Protein 6QV7 (pdb70)

InterPro domains:
  IPR007899 CHAD domain [PF05235] (232-461)
  IPR007899 CHAD domain [PS51708] (218-507)
  IPR007899 CHAD domain [SM00880] (228-494)
  IPR038186 CHAD domain superfamily [G3DSA:1.40.20.10] (205-522)

Structure (mmCIF, N/CA/C/O backbone):
data_6QV7
#
_entry.id   6QV7
#
_cell.length_a   69.483
_cell.length_b   95.735
_cell.length_c   102.779
_cell.angle_alpha   90.00
_cell.angle_beta   90.00
_cell.angle_gamma   90.00
#
_symmetry.space_group_name_H-M   'I 2 2 2'
#
loop_
_entity.id
_entity.type
_entity.pdbx_description
1 polymer 'Uncharacterized protein'
2 non-polymer 'ISOPROPYL ALCOHOL'
3 non-polymer 1,2-ETHANEDIOL
4 non-polymer 'SULFATE ION'
5 water water
#
loop_
_atom_site.group_PDB
_atom_site.id
_atom_site.type_symbol
_atom_site.label_atom_id
_atom_site.label_alt_id
_atom_site.label_comp_id
_atom_site.label_asym_id
_atom_site.label_entity_id
_atom_site.label_seq_id
_atom_site.pdbx_PDB_ins_code
_atom_site.Cartn_x
_atom_site.Cartn_y
_atom_site.Cartn_z
_atom_site.occupancy
_atom_site.B_iso_or_equiv
_atom_site.auth_seq_id
_atom_site.auth_comp_id
_atom_site.auth_asym_id
_atom_site.auth_atom_id
_atom_site.pdbx_PDB_model_num
ATOM 1 N N . MET A 1 3 ? 1.890 5.000 17.635 1.00 95.34 207 MET A N 1
ATOM 2 C CA . MET A 1 3 ? 2.219 4.255 16.423 1.00 94.89 207 MET A CA 1
ATOM 3 C C . MET A 1 3 ? 3.640 4.542 15.950 1.00 90.11 207 MET A C 1
ATOM 4 O O . MET A 1 3 ? 3.921 4.515 14.751 1.00 89.37 207 MET A O 1
ATOM 6 N N . ALA A 1 4 ? 4.537 4.818 16.887 1.00 86.95 208 ALA A N 1
ATOM 7 C CA . ALA A 1 4 ? 5.949 5.009 16.561 1.00 83.03 208 ALA A CA 1
ATOM 8 C C . ALA A 1 4 ? 6.857 3.993 17.231 1.00 79.78 208 ALA A C 1
ATOM 9 O O . ALA A 1 4 ? 7.852 3.577 16.638 1.00 75.89 208 ALA A O 1
ATOM 11 N N . SER A 1 5 ? 6.548 3.591 18.464 1.00 81.60 209 SER A N 1
ATOM 12 C CA . SER A 1 5 ? 7.352 2.593 19.155 1.00 81.53 209 SER A CA 1
ATOM 13 C C . SER A 1 5 ? 6.960 1.167 18.794 1.00 84.05 209 SER A C 1
ATOM 14 O O . SER A 1 5 ? 7.667 0.230 19.180 1.00 82.45 209 SER A O 1
ATOM 17 N N . LYS A 1 6 ? 5.861 0.979 18.067 1.00 86.69 210 LYS A N 1
ATOM 18 C CA . LYS A 1 6 ? 5.357 -0.346 17.744 1.00 89.22 210 LYS A CA 1
ATOM 19 C C . LYS A 1 6 ? 5.717 -0.794 16.334 1.00 88.45 210 LYS A C 1
ATOM 20 O O . LYS A 1 6 ? 5.381 -1.920 15.954 1.00 93.44 210 LYS A O 1
ATOM 22 N N . LEU A 1 7 ? 6.395 0.042 15.554 1.00 81.61 211 LEU A N 1
ATOM 23 C CA . LEU A 1 7 ? 6.680 -0.260 14.159 1.00 79.20 211 LEU A CA 1
ATOM 24 C C . LEU A 1 7 ? 8.162 -0.553 13.964 1.00 74.42 211 LEU A C 1
ATOM 25 O O . LEU A 1 7 ? 9.025 0.105 14.555 1.00 72.29 211 LEU A O 1
ATOM 30 N N . ARG A 1 8 ? 8.447 -1.552 13.132 1.00 71.78 212 ARG A N 1
ATOM 31 C CA . ARG A 1 8 ? 9.800 -2.019 12.892 1.00 66.58 212 ARG A CA 1
ATOM 32 C C . ARG A 1 8 ? 10.139 -1.849 11.420 1.00 67.01 212 ARG A C 1
ATOM 33 O O . ARG A 1 8 ? 9.276 -1.973 10.543 1.00 72.63 212 ARG A O 1
ATOM 41 N N . LEU A 1 9 ? 11.408 -1.574 11.161 1.00 63.93 213 LEU A N 1
ATOM 42 C CA . LEU A 1 9 ? 11.925 -1.511 9.808 1.00 66.76 213 LEU A CA 1
ATOM 43 C C . LEU A 1 9 ? 12.367 -2.894 9.365 1.00 65.11 213 LEU A C 1
ATOM 44 O O . LEU A 1 9 ? 12.771 -3.729 10.177 1.00 63.02 213 LEU A O 1
ATOM 49 N N . GLN A 1 10 ? 12.295 -3.131 8.062 1.00 65.74 214 GLN A N 1
ATOM 50 C CA . GLN A 1 10 ? 12.996 -4.249 7.457 1.00 68.59 214 GLN A CA 1
ATOM 51 C C . GLN A 1 10 ? 14.383 -3.762 7.058 1.00 65.22 214 GLN A C 1
ATOM 52 O O . GLN A 1 10 ? 14.506 -2.842 6.242 1.00 67.23 214 GLN A O 1
ATOM 58 N N . LEU A 1 11 ? 15.417 -4.353 7.653 1.00 58.87 215 LEU A N 1
ATOM 59 C CA . LEU A 1 11 ? 16.800 -3.978 7.397 1.00 51.14 215 LEU A CA 1
ATOM 60 C C . LEU A 1 11 ? 17.530 -5.130 6.721 1.00 52.56 215 LEU A C 1
ATOM 61 O O . LEU A 1 11 ? 17.202 -6.306 6.930 1.00 54.25 215 LEU A O 1
ATOM 66 N N . ASP A 1 12 ? 18.531 -4.782 5.912 1.00 50.30 216 ASP A N 1
ATOM 67 C CA . ASP A 1 12 ? 19.441 -5.747 5.309 1.00 50.49 216 ASP A CA 1
ATOM 68 C C . ASP A 1 12 ? 20.691 -5.833 6.168 1.00 47.20 216 ASP A C 1
ATOM 69 O O . ASP A 1 12 ? 21.419 -4.846 6.296 1.00 43.63 216 ASP A O 1
ATOM 74 N N . ALA A 1 13 ? 20.965 -7.020 6.720 1.00 48.96 217 ALA A N 1
ATOM 75 C CA . ALA A 1 13 ? 22.096 -7.156 7.638 1.00 50.35 217 ALA A CA 1
ATOM 76 C C . ALA A 1 13 ? 23.423 -6.900 6.960 1.00 49.56 217 ALA A C 1
ATOM 77 O O . ALA A 1 13 ? 24.412 -6.565 7.642 1.00 42.76 217 ALA A O 1
ATOM 79 N N . HIS A 1 14 ? 23.463 -7.040 5.625 1.00 46.89 218 HIS A N 1
ATOM 80 C CA A HIS A 1 14 ? 24.683 -6.863 4.861 0.76 46.10 218 HIS A CA 1
ATOM 81 C CA B HIS A 1 14 ? 24.681 -6.866 4.853 0.24 46.12 218 HIS A CA 1
ATOM 82 C C . HIS A 1 14 ? 24.843 -5.455 4.302 1.00 44.41 218 HIS A C 1
ATOM 83 O O . HIS A 1 14 ? 25.907 -5.138 3.758 1.00 46.27 218 HIS A O 1
ATOM 96 N N . ALA A 1 15 ? 23.832 -4.606 4.420 1.00 42.36 219 ALA A N 1
ATOM 97 C CA . ALA A 1 15 ? 23.999 -3.226 3.994 1.00 39.93 219 ALA A CA 1
ATOM 98 C C . ALA A 1 15 ? 24.825 -2.472 5.030 1.00 36.30 219 ALA A C 1
ATOM 99 O O . ALA A 1 15 ? 24.930 -2.889 6.185 1.00 35.74 219 ALA A O 1
ATOM 101 N N . SER A 1 16 ? 25.413 -1.360 4.609 1.00 34.53 220 SER A N 1
ATOM 102 C CA . SER A 1 16 ? 26.184 -0.573 5.558 1.00 33.99 220 SER A CA 1
ATOM 103 C C . SER A 1 16 ? 25.272 -0.038 6.658 1.00 34.44 220 SER A C 1
ATOM 104 O O . SER A 1 16 ? 24.089 0.257 6.438 1.00 33.59 220 SER A O 1
ATOM 107 N N . ILE A 1 17 ? 25.858 0.153 7.835 1.00 28.87 221 ILE A N 1
ATOM 108 C CA . ILE A 1 17 ? 25.112 0.781 8.924 1.00 29.16 221 ILE A CA 1
ATOM 109 C C . ILE A 1 17 ? 24.645 2.183 8.523 1.00 30.23 221 ILE A C 1
ATOM 110 O O . ILE A 1 17 ? 23.546 2.609 8.902 1.00 30.42 221 ILE A O 1
ATOM 115 N N . HIS A 1 18 ? 25.443 2.895 7.717 1.00 31.25 222 HIS A N 1
ATOM 116 C CA . HIS A 1 18 ? 25.038 4.208 7.221 1.00 33.48 222 HIS A CA 1
ATOM 117 C C . HIS A 1 18 ? 23.703 4.139 6.473 1.00 32.60 222 HIS A C 1
ATOM 118 O O . HIS A 1 18 ? 22.783 4.919 6.759 1.00 34.89 222 HIS A O 1
ATOM 125 N N . GLU A 1 19 ? 23.570 3.191 5.538 1.00 30.65 223 GLU A N 1
ATOM 126 C CA . GLU A 1 19 ? 22.309 3.036 4.823 1.00 34.75 223 GLU A CA 1
ATOM 127 C C . GLU A 1 19 ? 21.170 2.750 5.796 1.00 36.73 223 GLU A C 1
ATOM 128 O O . GLU A 1 19 ? 20.094 3.359 5.710 1.00 35.57 223 GLU A O 1
ATOM 134 N N . ASN A 1 20 ? 21.395 1.854 6.754 1.00 32.97 224 ASN A N 1
ATOM 135 C CA . ASN A 1 20 ? 20.272 1.476 7.596 1.00 34.18 224 ASN A CA 1
ATOM 136 C C . ASN A 1 20 ? 19.935 2.527 8.646 1.00 34.06 224 ASN A C 1
ATOM 137 O O . ASN A 1 20 ? 18.760 2.644 9.003 1.00 32.98 224 ASN A O 1
ATOM 142 N N . VAL A 1 21 ? 20.907 3.314 9.133 1.00 31.04 225 VAL A N 1
ATOM 143 C CA . VAL A 1 21 ? 20.525 4.397 10.040 1.00 29.67 225 VAL A CA 1
ATOM 144 C C . VAL A 1 21 ? 19.812 5.499 9.272 1.00 32.45 225 VAL A C 1
ATOM 145 O O . VAL A 1 21 ? 18.893 6.136 9.797 1.00 33.73 225 VAL A O 1
ATOM 149 N N . ARG A 1 22 ? 20.173 5.721 8.001 1.00 31.56 226 ARG A N 1
ATOM 150 C CA . ARG A 1 22 ? 19.402 6.694 7.243 1.00 30.67 226 ARG A CA 1
ATOM 151 C C . ARG A 1 22 ? 17.970 6.216 7.076 1.00 31.87 226 ARG A C 1
ATOM 152 O O . ARG A 1 22 ? 17.043 7.022 7.122 1.00 34.74 226 ARG A O 1
ATOM 160 N N . ARG A 1 23 ? 17.761 4.908 6.877 1.00 32.86 227 ARG A N 1
ATOM 161 C CA . ARG A 1 23 ? 16.387 4.423 6.778 1.00 36.90 227 ARG A CA 1
ATOM 162 C C . ARG A 1 23 ? 15.645 4.619 8.096 1.00 36.94 227 ARG A C 1
ATOM 163 O O . ARG A 1 23 ? 14.440 4.921 8.094 1.00 37.37 227 ARG A O 1
ATOM 171 N N . LEU A 1 24 ? 16.343 4.446 9.231 1.00 34.18 228 LEU A N 1
ATOM 172 C CA . LEU A 1 24 ? 15.745 4.738 10.532 1.00 35.66 228 LEU A CA 1
ATOM 173 C C . LEU A 1 24 ? 15.248 6.175 10.603 1.00 36.28 228 LEU A C 1
ATOM 174 O O . LEU A 1 24 ? 14.089 6.431 10.948 1.00 35.16 228 LEU A O 1
ATOM 179 N N . LEU A 1 25 ? 16.114 7.124 10.243 1.00 34.79 229 LEU A N 1
ATOM 180 C CA . LEU A 1 25 ? 15.781 8.542 10.303 1.00 33.85 229 LEU A CA 1
ATOM 181 C C . LEU A 1 25 ? 14.719 8.940 9.281 1.00 36.45 229 LEU A C 1
ATOM 182 O O . LEU A 1 25 ? 13.918 9.839 9.553 1.00 37.08 229 LEU A O 1
ATOM 187 N N . GLN A 1 26 ? 14.699 8.326 8.091 1.00 34.30 230 GLN A N 1
ATOM 188 C CA . GLN A 1 26 ? 13.562 8.551 7.212 1.00 37.81 230 GLN A CA 1
ATOM 189 C C . GLN A 1 26 ? 12.281 8.086 7.885 1.00 39.94 230 GLN A C 1
ATOM 190 O O . GLN A 1 26 ? 11.258 8.775 7.847 1.00 42.14 230 GLN A O 1
ATOM 196 N N . PHE A 1 27 ? 12.335 6.932 8.540 1.00 40.17 231 PHE A N 1
ATOM 197 C CA . PHE A 1 27 ? 11.180 6.433 9.276 1.00 41.96 231 PHE A CA 1
ATOM 198 C C . PHE A 1 27 ? 10.760 7.397 10.392 1.00 39.99 231 PHE A C 1
ATOM 199 O O . PHE A 1 27 ? 9.597 7.807 10.466 1.00 41.75 231 PHE A O 1
ATOM 207 N N . THR A 1 28 ? 11.696 7.807 11.244 1.00 35.72 232 THR A N 1
ATOM 208 C CA . THR A 1 28 ? 11.289 8.616 12.395 1.00 35.93 232 THR A CA 1
ATOM 209 C C . THR A 1 28 ? 10.862 10.014 11.966 1.00 34.02 232 THR A C 1
ATOM 210 O O . THR A 1 28 ? 9.916 10.576 12.526 1.00 36.48 232 THR A O 1
ATOM 214 N N . THR A 1 29 ? 11.530 10.596 10.980 1.00 34.15 233 THR A N 1
ATOM 215 C CA . THR A 1 29 ? 11.049 11.891 10.508 1.00 36.99 233 THR A CA 1
ATOM 216 C C . THR A 1 29 ? 9.672 11.791 9.855 1.00 39.19 233 THR A C 1
ATOM 217 O O . THR A 1 29 ? 8.873 12.731 9.973 1.00 40.50 233 THR A O 1
ATOM 221 N N . SER A 1 30 ? 9.376 10.685 9.158 1.00 38.48 234 SER A N 1
ATOM 222 C CA A SER A 1 30 ? 8.046 10.509 8.580 0.25 39.73 234 SER A CA 1
ATOM 223 C CA B SER A 1 30 ? 8.045 10.495 8.582 0.75 39.45 234 SER A CA 1
ATOM 224 C C . SER A 1 30 ? 6.978 10.427 9.664 1.00 38.12 234 SER A C 1
ATOM 225 O O . SER A 1 30 ? 5.870 10.956 9.493 1.00 40.08 234 SER A O 1
ATOM 230 N N . ILE A 1 31 ? 7.281 9.751 10.768 1.00 36.72 235 ILE A N 1
ATOM 231 C CA . ILE A 1 31 ? 6.360 9.724 11.908 1.00 38.67 235 ILE A CA 1
ATOM 232 C C . ILE A 1 31 ? 6.154 11.124 12.472 1.00 35.05 235 ILE A C 1
ATOM 233 O O . ILE A 1 31 ? 5.016 11.545 12.721 1.00 35.65 235 ILE A O 1
ATOM 238 N N . MET A 1 32 ? 7.233 11.885 12.625 1.00 31.85 236 MET A N 1
ATOM 239 C CA . MET A 1 32 ? 7.101 13.271 13.058 1.00 33.41 236 MET A CA 1
ATOM 240 C C . MET A 1 32 ? 6.110 14.027 12.186 1.00 35.53 236 MET A C 1
ATOM 241 O O . MET A 1 32 ? 5.098 14.547 12.663 1.00 37.40 236 MET A O 1
ATOM 246 N N . GLU A 1 33 ? 6.371 14.075 10.883 1.00 34.80 237 GLU A N 1
ATOM 247 C CA . GLU A 1 33 ? 5.499 14.832 9.998 1.00 38.75 237 GLU A CA 1
ATOM 248 C C . GLU A 1 33 ? 4.080 14.296 9.991 1.00 40.59 237 GLU A C 1
ATOM 249 O O . GLU A 1 33 ? 3.126 15.076 9.859 1.00 41.76 237 GLU A O 1
ATOM 255 N N . ALA A 1 34 ? 3.911 12.979 10.141 1.00 41.17 238 ALA A N 1
ATOM 256 C CA . ALA A 1 34 ? 2.573 12.391 10.074 1.00 42.93 238 ALA A CA 1
ATOM 257 C C . ALA A 1 34 ? 1.710 12.823 11.252 1.00 41.07 238 ALA A C 1
ATOM 258 O O . ALA A 1 34 ? 0.477 12.803 11.142 1.00 44.26 238 ALA A O 1
ATOM 260 N N . ASN A 1 35 ? 2.339 13.253 12.346 1.00 39.91 239 ASN A N 1
ATOM 261 C CA . ASN A 1 35 ? 1.672 13.625 13.588 1.00 38.66 239 ASN A CA 1
ATOM 262 C C . ASN A 1 35 ? 1.419 15.122 13.717 1.00 38.85 239 ASN A C 1
ATOM 263 O O . ASN A 1 35 ? 0.732 15.531 14.661 1.00 37.59 239 ASN A O 1
ATOM 268 N N . GLU A 1 36 ? 1.956 15.942 12.805 1.00 40.28 240 GLU A N 1
ATOM 269 C CA . GLU A 1 36 ? 1.775 17.393 12.873 1.00 39.32 240 GLU A CA 1
ATOM 270 C C . GLU A 1 36 ? 0.303 17.773 12.827 1.00 41.19 240 GLU A C 1
ATOM 271 O O . GLU A 1 36 ? -0.160 18.615 13.605 1.00 40.79 240 GLU A O 1
ATOM 277 N N . GLU A 1 37 ? -0.450 17.180 11.901 1.00 41.91 241 GLU A N 1
ATOM 278 C CA . GLU A 1 37 ? -1.838 17.588 11.749 1.00 46.75 241 GLU A CA 1
ATOM 279 C C . GLU A 1 37 ? -2.621 17.343 13.033 1.00 45.05 241 GLU A C 1
ATOM 280 O O . GLU A 1 37 ? -3.409 18.195 13.458 1.00 47.00 241 GLU A O 1
ATOM 286 N N . GLY A 1 38 ? -2.420 16.184 13.659 1.00 42.25 242 GLY A N 1
ATOM 287 C CA . GLY A 1 38 ? -3.138 15.891 14.895 1.00 43.04 242 GLY A CA 1
ATOM 288 C C . GLY A 1 38 ? -2.737 16.801 16.041 1.00 42.44 242 GLY A C 1
ATOM 289 O O . GLY A 1 38 ? -3.575 17.188 16.858 1.00 43.14 242 GLY A O 1
ATOM 290 N N . ILE A 1 39 ? -1.450 17.142 16.127 1.00 39.39 243 ILE A N 1
ATOM 291 C CA . ILE A 1 39 ? -1.010 18.149 17.089 1.00 38.27 243 ILE A CA 1
ATOM 292 C C . ILE A 1 39 ? -1.715 19.484 16.833 1.00 39.25 243 ILE A C 1
ATOM 293 O O . ILE A 1 39 ? -2.279 20.107 17.750 1.00 39.34 243 ILE A O 1
ATOM 298 N N . ARG A 1 40 ? -1.678 19.951 15.586 1.00 39.67 244 ARG A N 1
ATOM 299 C CA . ARG A 1 40 ? -2.271 21.239 15.247 1.00 41.86 244 ARG A CA 1
ATOM 300 C C . ARG A 1 40 ? -3.761 21.270 15.553 1.00 45.00 244 ARG A C 1
ATOM 301 O O . ARG A 1 40 ? -4.268 22.247 16.115 1.00 44.78 244 ARG A O 1
ATOM 309 N N . LYS A 1 41 ? -4.489 20.228 15.161 1.00 45.26 245 LYS A N 1
ATOM 310 C CA . LYS A 1 41 ? -5.922 20.189 15.432 1.00 47.68 245 LYS A CA 1
ATOM 311 C C . LYS A 1 41 ? -6.250 19.804 16.873 1.00 46.20 245 LYS A C 1
ATOM 312 O O . LYS A 1 41 ? -7.434 19.751 17.227 1.00 48.69 245 LYS A O 1
ATOM 318 N N . ASP A 1 42 ? -5.241 19.565 17.700 1.00 46.00 246 ASP A N 1
ATOM 319 C CA . ASP A 1 42 ? -5.417 19.155 19.096 1.00 46.16 246 ASP A CA 1
ATOM 320 C C . ASP A 1 42 ? -6.443 18.024 19.212 1.00 43.64 246 ASP A C 1
ATOM 321 O O . ASP A 1 42 ? -7.391 18.088 19.997 1.00 44.88 246 ASP A O 1
ATOM 326 N N . ILE A 1 43 ? -6.257 16.980 18.398 1.00 44.07 247 ILE A N 1
ATOM 327 C CA . ILE A 1 43 ? -7.203 15.868 18.392 1.00 46.29 247 ILE A CA 1
ATOM 328 C C . ILE A 1 43 ? -7.062 15.051 19.662 1.00 45.03 247 ILE A C 1
ATOM 329 O O . ILE A 1 43 ? -8.052 14.726 20.328 1.00 46.85 247 ILE A O 1
ATOM 334 N N . ASP A 1 44 ? -5.829 14.705 20.008 1.00 42.24 248 ASP A N 1
ATOM 335 C CA . ASP A 1 44 ? -5.571 13.873 21.169 1.00 46.01 248 ASP A CA 1
ATOM 336 C C . ASP A 1 44 ? -4.117 14.020 21.580 1.00 41.21 248 ASP A C 1
ATOM 337 O O . ASP A 1 44 ? -3.246 14.372 20.780 1.00 39.13 248 ASP A O 1
ATOM 342 N N . SER A 1 45 ? -3.862 13.713 22.852 1.00 40.91 249 SER A N 1
ATOM 343 C CA . SER A 1 45 ? -2.505 13.792 23.367 1.00 36.82 249 SER A CA 1
ATOM 344 C C . SER A 1 45 ? -1.559 12.804 22.694 1.00 36.55 249 SER A C 1
ATOM 345 O O . SER A 1 45 ? -0.337 13.006 22.744 1.00 34.64 249 SER A O 1
ATOM 348 N N . GLU A 1 46 ? -2.073 11.740 22.062 1.00 36.72 250 GLU A N 1
ATOM 349 C CA . GLU A 1 46 ? -1.177 10.719 21.520 1.00 39.02 250 GLU A CA 1
ATOM 350 C C . GLU A 1 46 ? -0.308 11.252 20.381 1.00 35.80 250 GLU A C 1
ATOM 351 O O . GLU A 1 46 ? 0.800 10.741 20.159 1.00 33.52 250 GLU A O 1
ATOM 357 N N . PHE A 1 47 ? -0.779 12.267 19.646 1.00 34.83 251 PHE A N 1
ATOM 358 C CA . PHE A 1 47 ? -0.009 12.740 18.495 1.00 37.34 251 PHE A CA 1
ATOM 359 C C . PHE A 1 47 ? 1.313 13.359 18.942 1.00 34.39 251 PHE A C 1
ATOM 360 O O . PHE A 1 47 ? 2.379 13.018 18.412 1.00 33.03 251 PHE A O 1
ATOM 368 N N . LEU A 1 48 ? 1.265 14.233 19.958 1.00 34.81 252 LEU A N 1
ATOM 369 C CA . LEU A 1 48 ? 2.494 14.830 20.473 1.00 33.58 252 LEU A CA 1
ATOM 370 C C . LEU A 1 48 ? 3.384 13.767 21.108 1.00 31.91 252 LEU A C 1
ATOM 371 O O . LEU A 1 48 ? 4.616 13.845 21.028 1.00 31.22 252 LEU A O 1
ATOM 376 N N . HIS A 1 49 ? 2.778 12.783 21.767 1.00 33.88 253 HIS A N 1
ATOM 377 C CA . HIS A 1 49 ? 3.557 11.700 22.359 1.00 33.14 253 HIS A CA 1
ATOM 378 C C . HIS A 1 49 ? 4.342 10.928 21.298 1.00 33.71 253 HIS A C 1
ATOM 379 O O . HIS A 1 49 ? 5.535 10.693 21.463 1.00 34.26 253 HIS A O 1
ATOM 386 N N . ASP A 1 50 ? 3.703 10.550 20.183 1.00 31.70 254 ASP A N 1
ATOM 387 C CA . ASP A 1 50 ? 4.445 9.806 19.161 1.00 34.98 254 ASP A CA 1
ATOM 388 C C . ASP A 1 50 ? 5.504 10.682 18.496 1.00 32.78 254 ASP A C 1
ATOM 389 O O . ASP A 1 50 ? 6.605 10.206 18.165 1.00 31.99 254 ASP A O 1
ATOM 394 N N . PHE A 1 51 ? 5.188 11.963 18.301 1.00 31.50 255 PHE A N 1
ATOM 395 C CA . PHE A 1 51 ? 6.156 12.934 17.796 1.00 31.48 255 PHE A CA 1
ATOM 396 C C . PHE A 1 51 ? 7.385 12.930 18.701 1.00 30.92 255 PHE A C 1
ATOM 397 O O . PHE A 1 51 ? 8.524 12.809 18.241 1.00 31.32 255 PHE A O 1
ATOM 405 N N . ARG A 1 52 ? 7.160 13.001 20.033 1.00 28.57 256 ARG A N 1
ATOM 406 C CA . ARG A 1 52 ? 8.280 13.001 20.974 1.00 31.48 256 ARG A CA 1
ATOM 407 C C . ARG A 1 52 ? 9.040 11.680 20.990 1.00 28.98 256 ARG A C 1
ATOM 408 O O . ARG A 1 52 ? 10.271 11.695 21.072 1.00 32.45 256 ARG A O 1
ATOM 416 N N . VAL A 1 53 ? 8.334 10.545 20.960 1.00 26.85 257 VAL A N 1
ATOM 417 C CA . VAL A 1 53 ? 8.970 9.236 20.917 1.00 29.95 257 VAL A CA 1
ATOM 418 C C . VAL A 1 53 ? 9.908 9.136 19.712 1.00 34.00 257 VAL A C 1
ATOM 419 O O . VAL A 1 53 ? 11.053 8.675 19.822 1.00 32.05 257 VAL A O 1
ATOM 423 N N . ALA A 1 54 ? 9.442 9.596 18.549 1.00 30.20 258 ALA A N 1
ATOM 424 C CA . ALA A 1 54 ? 10.284 9.525 17.353 1.00 31.28 258 ALA A CA 1
ATOM 425 C C . ALA A 1 54 ? 11.554 10.353 17.525 1.00 32.25 258 ALA A C 1
ATOM 426 O O . ALA A 1 54 ? 12.639 9.921 17.114 1.00 31.91 258 ALA A O 1
ATOM 428 N N . ILE A 1 55 ? 11.422 11.565 18.087 1.00 29.29 259 ILE A N 1
ATOM 429 C CA . ILE A 1 55 ? 12.580 12.405 18.387 1.00 32.13 259 ILE A CA 1
ATOM 430 C C . ILE A 1 55 ? 13.527 11.690 19.342 1.00 31.41 259 ILE A C 1
ATOM 431 O O . ILE A 1 55 ? 14.735 11.608 19.098 1.00 30.74 259 ILE A O 1
ATOM 436 N N . ARG A 1 56 ? 12.988 11.195 20.464 1.00 30.49 260 ARG A N 1
ATOM 437 C CA . ARG A 1 56 ? 13.824 10.581 21.485 1.00 30.53 260 ARG A CA 1
ATOM 438 C C . ARG A 1 56 ? 14.592 9.362 20.968 1.00 34.01 260 ARG A C 1
ATOM 439 O O . ARG A 1 56 ? 15.781 9.188 21.274 1.00 32.49 260 ARG A O 1
ATOM 447 N N . ARG A 1 57 ? 13.929 8.497 20.207 1.00 32.79 261 ARG A N 1
ATOM 448 C CA . ARG A 1 57 ? 14.608 7.329 19.654 1.00 34.32 261 ARG A CA 1
ATOM 449 C C . ARG A 1 57 ? 15.642 7.722 18.609 1.00 33.54 261 ARG A C 1
ATOM 450 O O . ARG A 1 57 ? 16.734 7.148 18.580 1.00 33.03 261 ARG A O 1
ATOM 458 N N . SER A 1 58 ? 15.333 8.727 17.779 1.00 32.76 262 SER A N 1
ATOM 459 C CA . SER A 1 58 ? 16.308 9.254 16.825 1.00 31.69 262 SER A CA 1
ATOM 460 C C . SER A 1 58 ? 17.562 9.749 17.537 1.00 32.38 262 SER A C 1
ATOM 461 O O . SER A 1 58 ? 18.679 9.365 17.180 1.00 30.92 262 SER A O 1
ATOM 464 N N . ARG A 1 59 ? 17.393 10.627 18.537 1.00 31.53 263 ARG A N 1
ATOM 465 C CA A ARG A 1 59 ? 18.542 11.170 19.271 0.41 31.63 263 ARG A CA 1
ATOM 466 C CA B ARG A 1 59 ? 18.561 11.164 19.231 0.59 31.76 263 ARG A CA 1
ATOM 467 C C . ARG A 1 59 ? 19.345 10.054 19.930 1.00 31.50 263 ARG A C 1
ATOM 468 O O . ARG A 1 59 ? 20.588 10.056 19.911 1.00 28.64 263 ARG A O 1
ATOM 483 N N . SER A 1 60 ? 18.651 9.111 20.567 1.00 31.09 264 SER A N 1
ATOM 484 C CA . SER A 1 60 ? 19.362 8.110 21.345 1.00 32.97 264 SER A CA 1
ATOM 485 C C . SER A 1 60 ? 20.194 7.194 20.445 1.00 31.99 264 SER A C 1
ATOM 486 O O . SER A 1 60 ? 21.355 6.907 20.759 1.00 33.03 264 SER A O 1
ATOM 489 N N . ILE A 1 61 ? 19.631 6.761 19.315 1.00 31.22 265 ILE A N 1
ATOM 490 C CA . ILE A 1 61 ? 20.377 5.942 18.360 1.00 31.27 265 ILE A CA 1
ATOM 491 C C . ILE A 1 61 ? 21.527 6.733 17.736 1.00 29.65 265 ILE A C 1
ATOM 492 O O . ILE A 1 61 ? 22.637 6.201 17.546 1.00 30.00 265 ILE A O 1
ATOM 497 N N . LEU A 1 62 ? 21.284 7.994 17.367 1.00 29.33 266 LEU A N 1
ATOM 498 C CA . LEU A 1 62 ? 22.380 8.805 16.841 1.00 29.65 266 LEU A CA 1
ATOM 499 C C . LEU A 1 62 ? 23.552 8.849 17.808 1.00 31.28 266 LEU A C 1
ATOM 500 O O . LEU A 1 62 ? 24.709 8.805 17.381 1.00 32.54 266 LEU A O 1
ATOM 505 N N . ARG A 1 63 ? 23.288 8.974 19.125 1.00 31.31 267 ARG A N 1
ATOM 506 C CA . ARG A 1 63 ? 24.400 8.964 20.077 1.00 32.42 267 ARG A CA 1
ATOM 507 C C . ARG A 1 63 ? 25.021 7.578 20.228 1.00 32.78 267 ARG A C 1
ATOM 508 O O . ARG A 1 63 ? 26.245 7.462 20.322 1.00 35.19 267 ARG A O 1
ATOM 516 N N . LEU A 1 64 ? 24.202 6.520 20.289 1.00 29.98 268 LEU A N 1
ATOM 517 C CA . LEU A 1 64 ? 24.737 5.169 20.446 1.00 27.66 268 LEU A CA 1
ATOM 518 C C . LEU A 1 64 ? 25.613 4.785 19.274 1.00 31.23 268 LEU A C 1
ATOM 519 O O . LEU A 1 64 ? 26.564 4.010 19.429 1.00 31.36 268 LEU A O 1
ATOM 524 N N . LEU A 1 65 ? 25.281 5.280 18.097 1.00 31.13 269 LEU A N 1
ATOM 525 C CA . LEU A 1 65 ? 25.986 4.918 16.873 1.00 30.55 269 LEU A CA 1
ATOM 526 C C . LEU A 1 65 ? 26.812 6.099 16.371 1.00 33.21 269 LEU A C 1
ATOM 527 O O . LEU A 1 65 ? 26.975 6.308 15.169 1.00 33.40 269 LEU A O 1
ATOM 532 N N . ASN A 1 66 ? 27.341 6.880 17.292 1.00 31.75 270 ASN A N 1
ATOM 533 C CA . ASN A 1 66 ? 28.196 8.008 16.955 1.00 33.05 270 ASN A CA 1
ATOM 534 C C . ASN A 1 66 ? 29.317 7.535 16.054 1.00 34.61 270 ASN A C 1
ATOM 535 O O . ASN A 1 66 ? 30.001 6.561 16.368 1.00 34.36 270 ASN A O 1
ATOM 540 N N . GLY A 1 67 ? 29.519 8.220 14.941 1.00 33.34 271 GLY A N 1
ATOM 541 C CA . GLY A 1 67 ? 30.518 7.795 13.983 1.00 34.46 271 GLY A CA 1
ATOM 542 C C . GLY A 1 67 ? 29.952 7.269 12.675 1.00 31.74 271 GLY A C 1
ATOM 543 O O . GLY A 1 67 ? 30.730 7.034 11.751 1.00 32.37 271 GLY A O 1
ATOM 544 N N . VAL A 1 68 ? 28.639 7.007 12.606 1.00 30.0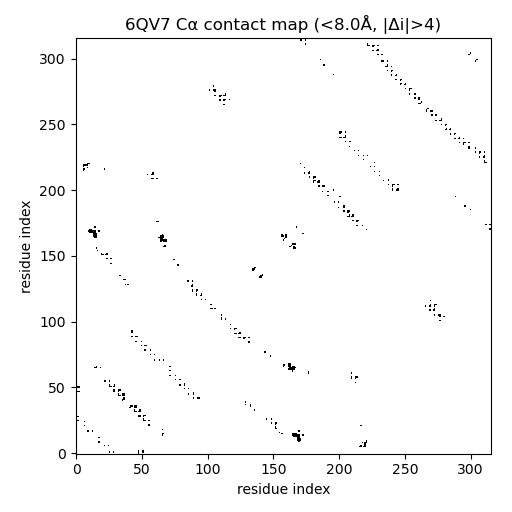8 272 VAL A N 1
ATOM 545 C CA . VAL A 1 68 ? 27.995 6.640 11.337 1.00 30.91 272 VAL A CA 1
ATOM 546 C C . VAL A 1 68 ? 27.933 7.846 10.411 1.00 30.74 272 VAL A C 1
ATOM 547 O O . VAL A 1 68 ? 27.961 7.706 9.163 1.00 29.16 272 VAL A O 1
ATOM 551 N N . PHE A 1 69 ? 27.827 9.037 10.986 1.00 29.62 273 PHE A N 1
ATOM 552 C CA . PHE A 1 69 ? 27.779 10.297 10.251 1.00 30.43 273 PHE A CA 1
ATOM 553 C C . PHE A 1 69 ? 28.954 11.161 10.674 1.00 33.90 273 PHE A C 1
ATOM 554 O O . PHE A 1 69 ? 29.559 10.925 11.731 1.00 31.68 273 PHE A O 1
ATOM 562 N N . ASP A 1 70 ? 29.283 12.156 9.830 1.00 31.26 274 ASP A N 1
ATOM 563 C CA . ASP A 1 70 ? 30.301 13.143 10.153 1.00 33.87 274 ASP A CA 1
ATOM 564 C C . ASP A 1 70 ? 29.961 13.849 11.475 1.00 34.88 274 ASP A C 1
ATOM 565 O O . ASP A 1 70 ? 28.788 13.955 11.844 1.00 31.73 274 ASP A O 1
ATOM 570 N N . PRO A 1 71 ? 30.973 14.310 12.210 1.00 35.17 275 PRO A N 1
ATOM 571 C CA . PRO A 1 71 ? 30.706 14.890 13.541 1.00 35.19 275 PRO A CA 1
ATOM 572 C C . PRO A 1 71 ? 29.858 16.148 13.457 1.00 33.35 275 PRO A C 1
ATOM 573 O O . PRO A 1 71 ? 29.043 16.417 14.346 1.00 35.13 275 PRO A O 1
ATOM 577 N N . GLU A 1 72 ? 30.069 16.960 12.415 1.00 31.97 276 GLU A N 1
ATOM 578 C CA . GLU A 1 72 ? 29.330 18.219 12.330 1.00 37.52 276 GLU A CA 1
ATOM 579 C C . GLU A 1 72 ? 27.858 17.947 12.051 1.00 34.38 276 GLU A C 1
ATOM 580 O O . GLU A 1 72 ? 26.975 18.575 12.643 1.00 31.14 276 GLU A O 1
ATOM 586 N N . LYS A 1 73 ? 27.586 17.046 11.104 1.00 32.48 277 LYS A N 1
ATOM 587 C CA . LYS A 1 73 ? 26.213 16.652 10.791 1.00 32.83 277 LYS A CA 1
ATOM 588 C C . LYS A 1 73 ? 25.545 15.978 11.977 1.00 30.34 277 LYS A C 1
ATOM 589 O O . LYS A 1 73 ? 24.339 16.151 12.194 1.00 31.25 277 LYS A O 1
ATOM 595 N N . THR A 1 74 ? 26.298 15.138 12.700 1.00 28.49 278 THR A N 1
ATOM 596 C CA . THR A 1 74 ? 25.761 14.484 13.887 1.00 28.82 278 THR A CA 1
ATOM 597 C C . THR A 1 74 ? 25.359 15.517 14.931 1.00 30.35 278 THR A C 1
ATOM 598 O O . THR A 1 74 ? 24.254 15.464 15.474 1.00 31.54 278 THR A O 1
ATOM 602 N N . ALA A 1 75 ? 26.256 16.456 15.228 1.00 29.85 279 ALA A N 1
ATOM 603 C CA . ALA A 1 75 ? 25.943 17.501 16.196 1.00 31.38 279 ALA A CA 1
ATOM 604 C C . ALA A 1 75 ? 24.742 18.308 15.739 1.00 30.81 279 ALA A C 1
ATOM 605 O O . ALA A 1 75 ? 23.898 18.719 16.554 1.00 31.80 279 ALA A O 1
ATOM 607 N N . TRP A 1 76 ? 24.670 18.575 14.425 1.00 30.15 280 TRP A N 1
ATOM 608 C CA . TRP A 1 76 ? 23.584 19.399 13.916 1.00 36.22 280 TRP A CA 1
ATOM 609 C C . TRP A 1 76 ? 22.252 18.695 14.095 1.00 28.22 280 TRP A C 1
ATOM 610 O O . TRP A 1 76 ? 21.260 19.310 14.512 1.00 31.63 280 TRP A O 1
ATOM 621 N N . MET A 1 77 ? 22.196 17.409 13.731 1.00 28.55 281 MET A N 1
ATOM 622 C CA . MET A 1 77 ? 20.961 16.656 13.901 1.00 30.17 281 MET A CA 1
ATOM 623 C C . MET A 1 77 ? 20.574 16.559 15.371 1.00 31.17 281 MET A C 1
ATOM 624 O O . MET A 1 77 ? 19.400 16.741 15.709 1.00 31.91 281 MET A O 1
ATOM 629 N N . LEU A 1 78 ? 21.547 16.254 16.246 1.00 28.30 282 LEU A N 1
ATOM 630 C CA . LEU A 1 78 ? 21.259 16.146 17.679 1.00 31.19 282 LEU A CA 1
ATOM 631 C C . LEU A 1 78 ? 20.772 17.472 18.255 1.00 33.04 282 LEU A C 1
ATOM 632 O O . LEU A 1 78 ? 19.838 17.488 19.068 1.00 34.23 282 LEU A O 1
ATOM 637 N N . ALA A 1 79 ? 21.398 18.587 17.866 1.00 33.23 283 ALA A N 1
ATOM 638 C CA . ALA A 1 79 ? 20.989 19.871 18.428 1.00 34.93 283 ALA A CA 1
ATOM 639 C C . ALA A 1 79 ? 19.596 20.262 17.946 1.00 35.40 283 ALA A C 1
ATOM 640 O O . ALA A 1 79 ? 18.769 20.741 18.727 1.00 36.19 283 ALA A O 1
ATOM 642 N N . GLY A 1 80 ? 19.319 20.082 16.659 1.00 33.72 284 GLY A N 1
ATOM 643 C CA . GLY A 1 80 ? 18.010 20.463 16.159 1.00 37.25 284 GLY A CA 1
ATOM 644 C C . GLY A 1 80 ? 16.913 19.591 16.738 1.00 35.48 284 GLY A C 1
ATOM 645 O O . GLY A 1 80 ? 15.833 20.079 17.073 1.00 38.55 284 GLY A O 1
ATOM 646 N N . LEU A 1 81 ? 17.175 18.290 16.862 1.00 33.89 285 LEU A N 1
ATOM 647 C CA . LEU A 1 81 ? 16.189 17.394 17.455 1.00 33.66 285 LEU A CA 1
ATOM 648 C C . LEU A 1 81 ? 16.005 17.678 18.945 1.00 34.93 285 LEU A C 1
ATOM 649 O O . LEU A 1 81 ? 14.880 17.618 19.448 1.00 35.24 285 LEU A O 1
ATOM 654 N N . ARG A 1 82 ? 17.091 17.984 19.664 1.00 35.38 286 ARG A N 1
ATOM 655 C CA . ARG A 1 82 ? 16.976 18.349 21.081 1.00 33.70 286 ARG A CA 1
ATOM 656 C C . ARG A 1 82 ? 16.132 19.609 21.256 1.00 37.19 286 ARG A C 1
ATOM 657 O O . ARG A 1 82 ? 15.226 19.666 22.106 1.00 37.29 286 ARG A O 1
ATOM 665 N N . GLU A 1 83 ? 16.439 20.643 20.476 1.00 37.22 287 GLU A N 1
ATOM 666 C CA . GLU A 1 83 ? 15.681 21.888 20.540 1.00 42.94 287 GLU A CA 1
ATOM 667 C C . GLU A 1 83 ? 14.208 21.647 20.219 1.00 43.29 287 GLU A C 1
ATOM 668 O O . GLU A 1 83 ? 13.316 22.221 20.862 1.00 45.47 287 GLU A O 1
ATOM 674 N N . LEU A 1 84 ? 13.932 20.786 19.241 1.00 42.42 288 LEU A N 1
ATOM 675 C CA . LEU A 1 84 ? 12.550 20.473 18.886 1.00 43.33 288 LEU A CA 1
ATOM 676 C C . LEU A 1 84 ? 11.829 19.758 20.020 1.00 39.99 288 LEU A C 1
ATOM 677 O O . LEU A 1 84 ? 10.684 20.092 20.356 1.00 43.22 288 LEU A O 1
ATOM 682 N N . GLY A 1 85 ? 12.480 18.769 20.616 1.00 33.01 289 GLY A N 1
ATOM 683 C CA . GLY A 1 85 ? 11.874 18.088 21.744 1.00 36.73 289 GLY A CA 1
ATOM 684 C C . GLY A 1 85 ? 11.608 19.032 22.897 1.00 39.37 289 GLY A C 1
ATOM 685 O O . GLY A 1 85 ? 10.530 19.005 23.498 1.00 37.90 289 GLY A O 1
ATOM 686 N N . LYS A 1 86 ? 12.575 19.905 23.202 1.00 42.03 290 LYS A N 1
ATOM 687 C CA . LYS A 1 86 ? 12.417 20.790 24.351 1.00 41.12 290 LYS A CA 1
ATOM 688 C C . LYS A 1 86 ? 11.243 21.731 24.129 1.00 40.94 290 LYS A C 1
ATOM 689 O O . LYS A 1 86 ? 10.516 22.067 25.074 1.00 39.57 290 LYS A O 1
ATOM 695 N N . ARG A 1 87 ? 11.007 22.093 22.868 1.00 40.75 291 ARG A N 1
ATOM 696 C CA . ARG A 1 87 ? 9.888 22.938 22.480 1.00 43.44 291 ARG A CA 1
ATOM 697 C C . ARG A 1 87 ? 8.542 22.265 22.756 1.00 38.44 291 ARG A C 1
ATOM 698 O O . ARG A 1 87 ? 7.516 22.945 22.835 1.00 42.49 291 ARG A O 1
ATOM 706 N N . THR A 1 88 ? 8.516 20.952 22.920 1.00 35.41 292 THR A N 1
ATOM 707 C CA . THR A 1 88 ? 7.265 20.253 23.187 1.00 32.27 292 THR A CA 1
ATOM 708 C C . THR A 1 88 ? 7.018 20.003 24.677 1.00 32.13 292 THR A C 1
ATOM 709 O O . THR A 1 88 ? 5.941 19.508 25.021 1.00 33.92 292 THR A O 1
ATOM 713 N N . ASN A 1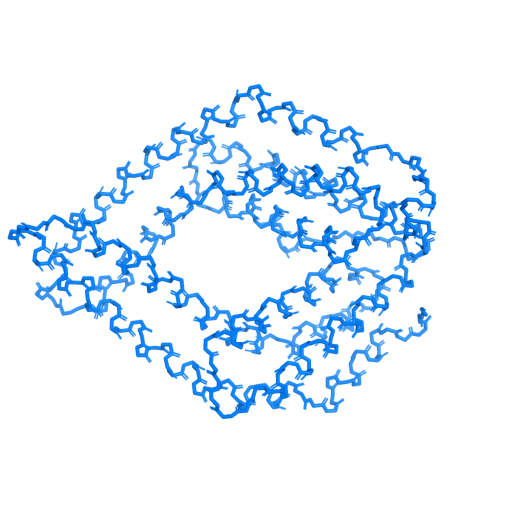 89 ? 7.985 20.316 25.550 1.00 33.57 293 ASN A N 1
ATOM 714 C CA . ASN A 1 89 ? 7.911 19.876 26.948 1.00 33.30 293 ASN A CA 1
ATOM 715 C C . ASN A 1 89 ? 6.729 20.488 27.692 1.00 36.87 293 ASN A C 1
ATOM 716 O O . ASN A 1 89 ? 6.000 19.785 28.402 1.00 32.55 293 ASN A O 1
ATOM 721 N N . ASP A 1 90 ? 6.557 21.806 27.594 1.00 38.23 294 ASP A N 1
ATOM 722 C CA . ASP A 1 90 ? 5.488 22.450 28.356 1.00 38.48 294 ASP A CA 1
ATOM 723 C C . ASP A 1 90 ? 4.124 21.937 27.918 1.00 36.73 294 ASP A C 1
ATOM 724 O O . ASP A 1 90 ? 3.257 21.634 28.752 1.00 33.89 294 ASP A O 1
ATOM 729 N N . LEU A 1 91 ? 3.927 21.816 26.598 1.00 35.14 295 LEU A N 1
ATOM 730 C CA . LEU A 1 91 ? 2.658 21.322 26.080 1.00 32.59 295 LEU A CA 1
ATOM 731 C C . LEU 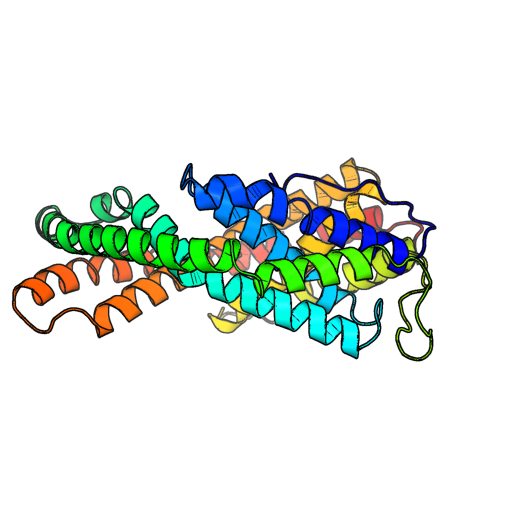A 1 91 ? 2.425 19.884 26.515 1.00 33.33 295 LEU A C 1
ATOM 732 O O . LEU A 1 91 ? 1.303 19.520 26.903 1.00 34.47 295 LEU A O 1
ATOM 737 N N . ARG A 1 92 ? 3.474 19.049 26.435 1.00 29.97 296 ARG A N 1
ATOM 738 C CA . ARG A 1 92 ? 3.360 17.661 26.858 1.00 30.27 296 ARG A CA 1
ATOM 739 C C . ARG A 1 92 ? 3.003 17.562 28.339 1.00 31.56 296 ARG A C 1
ATOM 740 O O . ARG A 1 92 ? 2.160 16.740 28.714 1.00 33.53 296 ARG A O 1
ATOM 748 N N . ASP A 1 93 ? 3.627 18.396 29.189 1.00 32.53 297 ASP A N 1
ATOM 749 C CA . ASP A 1 93 ? 3.319 18.362 30.628 1.00 31.48 297 ASP A CA 1
ATOM 750 C C . ASP A 1 93 ? 1.854 18.689 30.887 1.00 34.60 297 ASP A C 1
ATOM 751 O O . ASP A 1 93 ? 1.196 18.033 31.716 1.00 34.15 297 ASP A O 1
ATOM 756 N N . SER A 1 94 ? 1.330 19.716 30.208 1.00 31.98 298 SER A N 1
ATOM 757 C CA . SER A 1 94 ? -0.068 20.096 30.392 1.00 32.93 298 SER A CA 1
ATOM 758 C C . SER A 1 94 ? -0.973 18.913 30.107 1.00 33.13 298 SER A C 1
ATOM 759 O O . SER A 1 94 ? -1.869 18.596 30.900 1.00 37.15 298 SER A O 1
ATOM 762 N N . ASP A 1 95 ? -0.737 18.241 28.969 1.00 33.23 299 ASP A N 1
ATOM 763 C CA . ASP A 1 95 ? -1.553 17.092 28.577 1.00 33.92 299 ASP A CA 1
ATOM 764 C C . ASP A 1 95 ? -1.480 15.998 29.623 1.00 31.94 299 ASP A C 1
ATOM 765 O O . ASP A 1 95 ? -2.501 15.428 30.012 1.00 35.38 299 ASP A O 1
ATOM 770 N N . VAL A 1 96 ? -0.268 15.647 30.034 1.00 30.81 300 VAL A N 1
ATOM 771 C CA . VAL A 1 96 ? -0.072 14.501 30.914 1.00 31.97 300 VAL A CA 1
ATOM 772 C C . VAL A 1 96 ? -0.744 14.716 32.269 1.00 32.14 300 VAL A C 1
ATOM 773 O O . VAL A 1 96 ? -1.384 13.802 32.794 1.00 32.73 300 VAL A O 1
ATOM 777 N N . TYR A 1 97 ? -0.606 15.913 32.862 1.00 30.08 301 TYR A N 1
ATOM 778 C CA . TYR A 1 97 ? -1.167 16.104 34.203 1.00 28.16 301 TYR A CA 1
ATOM 779 C C . TYR A 1 97 ? -2.670 16.346 34.130 1.00 30.00 301 TYR A C 1
ATOM 780 O O . TYR A 1 97 ? -3.405 15.929 35.028 1.00 31.17 301 TYR A O 1
ATOM 789 N N . LEU A 1 98 ? -3.166 16.903 33.019 1.00 31.11 302 LEU A N 1
ATOM 790 C CA . LEU A 1 98 ? -4.610 16.939 32.821 1.00 30.95 302 LEU A CA 1
ATOM 791 C C . LEU A 1 98 ? -5.188 15.523 32.732 1.00 32.01 302 LEU A C 1
ATOM 792 O O . LEU A 1 98 ? -6.295 15.267 33.240 1.00 35.07 302 LEU A O 1
ATOM 797 N N . LEU A 1 99 ? -4.465 14.598 32.081 1.00 31.94 303 LEU A N 1
ATOM 798 C CA . LEU A 1 99 ? -4.961 13.223 31.961 1.00 33.50 303 LEU A CA 1
ATOM 799 C C . LEU A 1 99 ? -4.984 12.530 33.328 1.00 33.77 303 LEU A C 1
ATOM 800 O O . LEU A 1 99 ? -5.796 11.627 33.554 1.00 36.47 303 LEU A O 1
ATOM 805 N N . ARG A 1 100 ? -4.119 12.963 34.242 1.00 29.96 304 ARG A N 1
ATOM 806 C CA . ARG A 1 100 ? -4.040 12.412 35.598 1.00 29.54 304 ARG A CA 1
ATOM 807 C C . ARG A 1 100 ? -5.037 13.027 36.568 1.00 33.27 304 ARG A C 1
ATOM 808 O O . ARG A 1 100 ? -5.006 12.681 37.766 1.00 30.29 304 ARG A O 1
ATOM 816 N N . ARG A 1 101 ? -5.929 13.903 36.096 1.00 31.66 305 ARG A N 1
ATOM 817 C CA . ARG A 1 101 ? -6.776 14.666 37.015 1.00 31.02 305 ARG A CA 1
ATOM 818 C C . ARG A 1 101 ? -7.617 13.763 37.911 1.00 30.20 305 ARG A C 1
ATOM 819 O O . ARG A 1 101 ? -7.637 13.942 39.140 1.00 31.34 305 ARG A O 1
ATOM 827 N N . GLU A 1 102 ? -8.346 12.818 37.333 1.00 32.75 306 GLU A N 1
ATOM 828 C CA A GLU A 1 102 ? -9.220 11.981 38.157 0.51 35.57 306 GLU A CA 1
ATOM 829 C CA B GLU A 1 102 ? -9.219 11.985 38.153 0.49 35.55 306 GLU A CA 1
ATOM 830 C C . GLU A 1 102 ? -8.415 11.025 39.026 1.00 33.66 306 GLU A C 1
ATOM 831 O O . GLU A 1 102 ? -8.760 10.803 40.200 1.00 35.04 306 GLU A O 1
ATOM 842 N N . GLU A 1 103 ? -7.344 10.451 38.476 1.00 30.23 307 GLU A N 1
ATOM 843 C CA . GLU A 1 103 ? -6.407 9.669 39.279 1.00 34.31 307 GLU A CA 1
ATOM 844 C C . GLU A 1 103 ? -5.939 10.455 40.503 1.00 33.38 307 GLU A C 1
ATOM 845 O O . GLU A 1 103 ? -6.061 9.986 41.643 1.00 33.35 307 GLU A O 1
ATOM 851 N N . TYR A 1 104 ? -5.368 11.647 40.277 1.00 30.56 308 TYR A N 1
ATOM 852 C CA . TYR A 1 104 ? -4.878 12.472 41.393 1.00 29.76 308 TYR A CA 1
ATOM 853 C C . TYR A 1 104 ? -5.997 12.829 42.378 1.00 31.90 308 TYR A C 1
ATOM 854 O O . TYR A 1 104 ? -5.805 12.781 43.611 1.00 29.62 308 TYR A O 1
ATOM 863 N N . THR A 1 105 ? -7.169 13.202 41.859 1.00 30.39 309 THR A N 1
ATOM 864 C CA . THR A 1 105 ? -8.264 13.594 42.739 1.00 31.58 309 THR A CA 1
ATOM 865 C C . THR A 1 105 ? -8.668 12.440 43.649 1.00 33.28 309 THR A C 1
ATOM 866 O O . THR A 1 105 ? -8.957 12.654 44.837 1.00 32.68 309 THR A O 1
ATOM 870 N N . SER A 1 106 ? -8.669 11.210 43.118 1.00 29.95 310 SER A N 1
ATOM 871 C CA . SER A 1 106 ? -9.129 10.058 43.903 1.00 32.66 310 SER A CA 1
ATOM 872 C C . SER A 1 106 ? -8.157 9.709 45.032 1.00 31.32 310 SER A C 1
ATOM 873 O O . SER A 1 106 ? -8.535 8.977 45.964 1.00 30.61 310 SER A O 1
ATOM 876 N N . LEU A 1 107 ? -6.903 10.161 44.948 1.00 26.71 311 LEU A N 1
ATOM 877 C CA . LEU A 1 107 ? -5.940 9.846 46.002 1.00 29.16 311 LEU A CA 1
ATOM 878 C C . LEU A 1 107 ? -6.126 10.682 47.273 1.00 45.01 311 LEU A C 1
ATOM 879 O O . LEU A 1 107 ? -5.550 10.344 48.304 1.00 64.49 311 LEU A O 1
ATOM 884 N N . LEU A 1 108 ? -6.853 11.765 47.211 1.00 39.61 312 LEU A N 1
ATOM 885 C CA . LEU A 1 108 ? -6.855 12.741 48.296 1.00 33.29 312 LEU A CA 1
ATOM 886 C C . LEU A 1 108 ? -8.096 12.584 49.161 1.00 32.03 312 LEU A C 1
ATOM 887 O O . LEU A 1 108 ? -9.135 12.106 48.692 1.00 31.22 312 LEU A O 1
ATOM 892 N N . PRO A 1 109 ? -8.022 13.021 50.422 1.00 29.17 313 PRO A N 1
ATOM 893 C CA . PRO A 1 109 ? -9.226 13.128 51.236 1.00 32.76 313 PRO A CA 1
ATOM 894 C C . PRO A 1 109 ? -10.248 14.003 50.543 1.00 30.57 313 PRO A C 1
ATOM 895 O O . PRO A 1 109 ? -9.888 15.003 49.895 1.00 30.55 313 PRO A O 1
ATOM 899 N N . PRO A 1 110 ? -11.540 13.731 50.745 1.00 31.37 314 PRO A N 1
ATOM 900 C CA . PRO A 1 110 ? -12.569 14.665 50.277 1.00 32.77 314 PRO A CA 1
ATOM 901 C C . PRO A 1 110 ? -12.316 16.137 50.596 1.00 34.14 314 PRO A C 1
ATOM 902 O O . PRO A 1 110 ? -12.561 16.974 49.720 1.00 34.59 314 PRO A O 1
ATOM 906 N N . SER A 1 111 ? -11.813 16.488 51.792 1.00 34.78 315 SER A N 1
ATOM 907 C CA . SER A 1 111 ? -11.640 17.904 52.117 1.00 34.95 315 SER A CA 1
ATOM 908 C C . SER A 1 111 ? -10.618 18.605 51.223 1.00 36.41 315 SER A C 1
ATOM 909 O O . SER A 1 111 ? -10.654 19.841 51.124 1.00 37.30 315 SER A O 1
ATOM 912 N N . LEU A 1 112 ? -9.685 17.859 50.610 1.00 31.63 316 LEU A N 1
ATOM 913 C CA . LEU A 1 112 ? -8.629 18.459 49.809 1.00 32.11 316 LEU A CA 1
ATOM 914 C C . LEU A 1 112 ? -8.926 18.405 48.324 1.00 32.40 316 LEU A C 1
ATOM 915 O O . LEU A 1 112 ? -8.213 19.045 47.537 1.00 36.59 316 LEU A O 1
ATOM 920 N N . ARG A 1 113 ? -9.931 17.637 47.920 1.00 29.43 317 ARG A N 1
ATOM 921 C CA . ARG A 1 113 ? -10.230 17.520 46.495 1.00 30.00 317 ARG A CA 1
ATOM 922 C C . ARG A 1 113 ? -10.632 18.840 45.849 1.00 33.40 317 ARG A C 1
ATOM 923 O O . ARG A 1 113 ? -10.138 19.112 44.732 1.00 31.27 317 ARG A O 1
ATOM 931 N N . PRO A 1 114 ? -11.476 19.694 46.457 1.00 34.79 318 PRO A N 1
ATOM 932 C CA . PRO A 1 114 ? -11.883 20.930 45.758 1.00 36.70 318 PRO A CA 1
ATOM 933 C C . PRO A 1 114 ? -10.729 21.864 45.446 1.00 35.11 318 PRO A C 1
ATOM 934 O O . PRO A 1 114 ? -10.782 22.568 44.429 1.00 31.13 318 PRO A O 1
ATOM 938 N N . ALA A 1 115 ? -9.682 21.891 46.288 1.00 32.18 319 ALA A N 1
ATOM 939 C CA . ALA A 1 115 ? -8.565 22.785 46.034 1.00 34.04 319 ALA A CA 1
ATOM 940 C C . ALA A 1 115 ? -7.809 22.427 44.759 1.00 33.90 319 ALA A C 1
ATOM 941 O O . ALA A 1 115 ? -7.023 23.246 44.277 1.00 39.08 319 ALA A O 1
ATOM 943 N N . LEU A 1 116 ? -7.977 21.212 44.233 1.00 31.05 320 LEU A N 1
ATOM 944 C CA . LEU A 1 116 ? -7.365 20.902 42.953 1.00 33.80 320 LEU A CA 1
ATOM 945 C C . LEU A 1 116 ? -8.098 21.509 41.771 1.00 34.11 320 LEU A C 1
ATOM 946 O O . LEU A 1 116 ? -7.513 21.554 40.688 1.00 31.49 320 LEU A O 1
ATOM 951 N N . ASP A 1 117 ? -9.359 21.941 41.917 1.00 30.23 321 ASP A N 1
ATOM 952 C CA . ASP A 1 117 ? -10.052 22.424 40.721 1.00 32.80 321 ASP A CA 1
ATOM 953 C C . ASP A 1 117 ? -9.351 23.634 40.106 1.00 33.68 321 ASP A C 1
ATOM 954 O O . ASP A 1 117 ? -9.144 23.647 38.876 1.00 34.17 321 ASP A O 1
ATOM 959 N N . PRO A 1 118 ? -8.951 24.658 40.859 1.00 31.85 322 PRO A N 1
ATOM 960 C CA . PRO A 1 118 ? -8.229 25.770 40.210 1.00 31.37 322 PRO A CA 1
ATOM 961 C C . PRO A 1 118 ? -6.886 25.342 39.636 1.00 33.20 322 PRO A C 1
ATOM 962 O O . PRO A 1 118 ? -6.452 25.865 38.602 1.00 32.86 322 PRO A O 1
ATOM 966 N N . PHE A 1 119 ? -6.220 24.387 40.282 1.00 30.97 323 PHE A N 1
ATOM 967 C CA . PHE A 1 119 ? -4.999 23.801 39.742 1.00 29.06 323 PHE A CA 1
ATOM 968 C C . PHE A 1 119 ? -5.213 23.268 38.326 1.00 30.13 323 PHE A C 1
ATOM 969 O O . PHE A 1 119 ? -4.416 23.539 37.420 1.00 32.48 323 PHE A O 1
ATOM 977 N N . PHE A 1 120 ? -6.264 22.481 38.134 1.00 28.48 324 PHE A N 1
ATOM 978 C CA . PHE A 1 120 ? -6.470 21.925 36.805 1.00 29.49 324 PHE A CA 1
ATOM 979 C C . PHE A 1 120 ? -7.021 22.954 35.825 1.00 30.59 324 PHE A C 1
ATOM 980 O O . PHE A 1 120 ? -6.737 22.862 34.625 1.00 32.17 324 PHE A O 1
ATOM 988 N N . SER A 1 121 ? -7.783 23.949 36.289 1.00 31.83 325 SER A N 1
ATOM 989 C CA . SER A 1 121 ? -8.199 24.990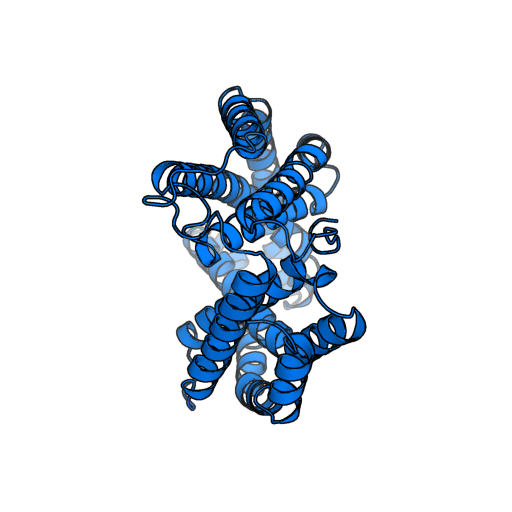 35.356 1.00 32.84 325 SER A CA 1
ATOM 990 C C . SER A 1 121 ? -6.993 25.764 34.844 1.00 32.76 325 SER A C 1
ATOM 991 O O . SER A 1 121 ? -6.949 26.168 33.679 1.00 32.06 325 SER A O 1
ATOM 994 N N . ASP A 1 122 ? -5.996 25.966 35.701 1.00 33.93 326 ASP A N 1
ATOM 995 C CA . ASP A 1 122 ? -4.776 26.640 35.287 1.00 34.19 326 ASP A CA 1
ATOM 996 C C . ASP A 1 122 ? -3.954 25.781 34.329 1.00 34.34 326 ASP A C 1
ATOM 997 O O . ASP A 1 122 ? -3.369 26.306 33.366 1.00 34.81 326 ASP A O 1
ATOM 1002 N N . LEU A 1 123 ? -3.910 24.457 34.554 1.00 28.85 327 LEU A N 1
ATOM 1003 C CA . LEU A 1 123 ? -3.293 23.577 33.561 1.00 33.11 327 LEU A CA 1
ATOM 1004 C C . LEU A 1 123 ? -3.979 23.694 32.207 1.00 32.08 327 LEU A C 1
ATOM 1005 O O . LEU A 1 123 ? -3.306 23.705 31.179 1.00 32.84 327 LEU A O 1
ATOM 1010 N N . GLU A 1 124 ? -5.322 23.740 32.184 1.00 31.62 328 GLU A N 1
ATOM 1011 C CA . GLU A 1 124 ? -6.023 23.856 30.904 1.00 36.60 328 GLU A CA 1
ATOM 1012 C C . GLU A 1 124 ? -5.651 25.148 30.196 1.00 36.13 328 GLU A C 1
ATOM 1013 O O . GLU A 1 124 ? -5.485 25.170 28.963 1.00 35.08 328 GLU A O 1
ATOM 1019 N N . ALA A 1 125 ? -5.544 26.243 30.958 1.00 34.86 329 ALA A N 1
ATOM 1020 C CA . ALA A 1 125 ? -5.135 27.520 30.384 1.00 40.49 329 ALA A CA 1
ATOM 1021 C C . ALA A 1 125 ? -3.708 27.447 29.838 1.00 41.06 329 ALA A C 1
ATOM 1022 O O . ALA A 1 125 ? -3.425 27.967 28.746 1.00 40.55 329 ALA A O 1
ATOM 1024 N N . ASP A 1 126 ? -2.806 26.802 30.582 1.00 37.44 330 ASP A N 1
ATOM 1025 C CA . ASP A 1 126 ? -1.451 26.554 30.100 1.00 37.17 330 ASP A CA 1
ATOM 1026 C C . ASP A 1 126 ? -1.473 25.752 28.808 1.00 38.89 330 ASP A C 1
ATOM 1027 O O . ASP A 1 126 ? -0.709 26.033 27.876 1.00 35.98 330 ASP A O 1
ATOM 1032 N N . LYS A 1 127 ? -2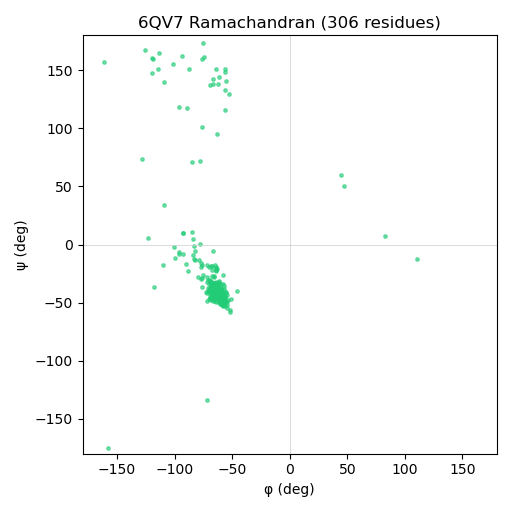.297 24.699 28.767 1.00 35.91 331 LYS A N 1
ATOM 1033 C CA . LYS A 1 127 ? -2.374 23.867 27.577 1.00 38.30 331 LYS A CA 1
ATOM 1034 C C . LYS A 1 127 ? -2.733 24.697 26.348 1.00 39.34 331 LYS A C 1
ATOM 1035 O O . LYS A 1 127 ? -2.112 24.552 25.285 1.00 40.53 331 LYS A O 1
ATOM 1041 N N . ARG A 1 128 ? -3.744 25.570 26.463 1.00 37.16 332 ARG A N 1
ATOM 1042 C CA . ARG A 1 128 ? -4.139 26.369 25.308 1.00 40.02 332 ARG A CA 1
ATOM 1043 C C . ARG A 1 128 ? -3.018 27.303 24.888 1.00 43.32 332 ARG A C 1
ATOM 1044 O O . ARG A 1 128 ? -2.719 27.434 23.694 1.00 42.59 332 ARG A O 1
ATOM 1052 N N . LEU A 1 129 ? -2.388 27.963 25.861 1.00 43.48 333 LEU A N 1
ATOM 1053 C CA . LEU A 1 129 ? -1.210 28.770 25.577 1.00 44.71 333 LEU A CA 1
ATOM 1054 C C . LEU A 1 129 ? -0.129 27.968 24.862 1.00 40.22 333 LEU A C 1
ATOM 1055 O O . LEU A 1 129 ? 0.357 28.381 23.805 1.00 40.29 333 LEU A O 1
ATOM 1060 N N . HIS A 1 130 ? 0.285 26.831 25.437 1.00 39.26 334 HIS A N 1
ATOM 1061 C CA . HIS A 1 130 ? 1.410 26.136 24.828 1.00 38.24 334 HIS A CA 1
ATOM 1062 C C . HIS A 1 130 ? 1.011 25.483 23.510 1.00 36.05 334 HIS A C 1
ATOM 1063 O O . HIS A 1 130 ? 1.861 25.309 22.635 1.00 37.23 334 HIS A O 1
ATOM 1070 N N . HIS A 1 131 ? -0.258 25.113 23.340 1.00 36.74 335 HIS A N 1
ATOM 1071 C CA . HIS A 1 131 ? -0.694 24.600 22.035 1.00 37.39 335 HIS A CA 1
ATOM 1072 C C . HIS A 1 131 ? -0.598 25.672 20.950 1.00 40.95 335 HIS A C 1
ATOM 1073 O O . HIS A 1 131 ? -0.115 25.406 19.834 1.00 40.37 335 HIS A O 1
ATOM 1080 N N . ARG A 1 132 ? -1.083 26.887 21.243 1.00 43.91 336 ARG A N 1
ATOM 1081 C CA . ARG A 1 132 ? -0.968 27.975 20.269 1.00 45.53 336 ARG A CA 1
ATOM 1082 C C . ARG A 1 132 ? 0.488 28.257 19.935 1.00 46.98 336 ARG A C 1
ATOM 1083 O O . ARG A 1 132 ? 0.854 28.400 18.760 1.00 47.78 336 ARG A O 1
ATOM 1091 N N . GLN A 1 133 ? 1.329 28.357 20.963 1.00 46.44 337 GLN A N 1
ATOM 1092 C CA . GLN A 1 133 ? 2.757 28.589 20.751 1.00 48.81 337 GLN A CA 1
ATOM 1093 C C . GLN A 1 133 ? 3.394 27.500 19.896 1.00 46.13 337 GLN A C 1
ATOM 1094 O O . GLN A 1 133 ? 4.176 27.801 18.987 1.00 49.37 337 GLN A O 1
ATOM 1100 N N . PHE A 1 134 ? 3.083 26.230 20.167 1.00 41.91 338 PHE A N 1
ATOM 1101 C CA . PHE A 1 134 ? 3.751 25.179 19.402 1.00 41.74 338 PHE A CA 1
ATOM 1102 C C . PHE A 1 134 ? 3.186 25.063 17.986 1.00 42.17 338 PHE A C 1
ATOM 1103 O O . PHE A 1 134 ? 3.909 24.672 17.060 1.00 41.59 338 PHE A O 1
ATOM 1111 N N . CYS A 1 135 ? 1.930 25.450 17.778 1.00 44.26 339 CYS A N 1
ATOM 1112 C CA . CYS A 1 135 ? 1.396 25.492 16.417 1.00 49.44 339 CYS A CA 1
ATOM 1113 C C . CYS A 1 135 ? 2.025 26.604 15.587 1.00 51.13 339 CYS A C 1
ATOM 1114 O O . CYS A 1 135 ? 2.283 26.411 14.396 1.00 50.89 339 CYS A O 1
ATOM 1117 N N . ARG A 1 136 ? 2.271 27.780 16.174 1.00 53.40 340 ARG A N 1
ATOM 1118 C CA . ARG A 1 136 ? 2.989 28.795 15.406 1.00 55.90 340 ARG A CA 1
ATOM 1119 C C . ARG A 1 136 ? 4.369 28.287 15.023 1.00 53.39 340 ARG A C 1
ATOM 1120 O O . ARG A 1 136 ? 4.831 28.485 13.884 1.00 51.78 340 ARG A O 1
ATOM 1128 N N . TYR A 1 137 ? 5.025 27.606 15.963 1.00 51.33 341 TYR A N 1
ATOM 1129 C CA . TYR A 1 137 ? 6.304 26.974 15.682 1.00 49.97 341 TYR A CA 1
ATOM 1130 C C . TYR A 1 137 ? 6.190 25.987 14.528 1.00 46.38 341 TYR A C 1
ATOM 1131 O O . TYR A 1 137 ? 6.941 26.080 13.552 1.00 47.83 341 TYR A O 1
ATOM 1140 N N . LEU A 1 138 ? 5.230 25.055 14.607 1.00 42.23 342 LEU A N 1
ATOM 1141 C CA . LEU A 1 138 ? 5.093 24.039 13.565 1.00 44.75 342 LEU A CA 1
ATOM 1142 C C . LEU A 1 138 ? 4.822 24.646 12.192 1.00 50.85 342 LEU A C 1
ATOM 1143 O O . LEU A 1 138 ? 5.321 24.147 11.183 1.00 50.86 342 LEU A O 1
ATOM 1148 N N . THR A 1 139 ? 4.028 25.703 12.128 1.00 47.03 343 THR A N 1
ATOM 1149 C CA . THR A 1 139 ? 3.758 26.333 10.844 1.00 50.57 343 THR A CA 1
ATOM 1150 C C . THR A 1 139 ? 4.816 27.344 10.454 1.00 50.45 343 THR A C 1
ATOM 1151 O O . THR A 1 139 ? 4.619 28.078 9.489 1.00 54.18 343 THR A O 1
ATOM 1155 N N . GLY A 1 140 ? 5.919 27.401 11.150 1.00 48.62 344 GLY A N 1
ATOM 1156 C CA . GLY A 1 140 ? 6.898 28.425 10.879 1.00 51.27 344 GLY A CA 1
ATOM 1157 C C . GLY A 1 140 ? 7.979 27.973 9.914 1.00 48.74 344 GLY A C 1
ATOM 1158 O O . GLY A 1 140 ? 8.199 26.786 9.694 1.00 47.60 344 GLY A O 1
ATOM 1159 N N . ARG A 1 141 ? 8.672 28.962 9.356 1.00 51.39 345 ARG A N 1
ATOM 1160 C CA A ARG A 1 141 ? 9.726 28.693 8.380 0.42 51.74 345 ARG A CA 1
ATOM 1161 C CA B ARG A 1 141 ? 9.718 28.679 8.379 0.58 51.62 345 ARG A CA 1
ATOM 1162 C C . ARG A 1 141 ? 10.926 28.004 9.021 1.00 48.13 345 ARG A C 1
ATOM 1163 O O . ARG A 1 141 ? 11.588 27.169 8.380 1.00 42.13 345 ARG A O 1
ATOM 1178 N N . GLU A 1 142 ? 11.224 28.329 10.286 1.00 48.05 346 GLU A N 1
ATOM 1179 C CA . GLU A 1 142 ? 12.411 27.762 10.916 1.00 48.61 346 GLU A CA 1
ATOM 1180 C C . GLU A 1 142 ? 12.263 26.255 11.109 1.00 47.95 346 GLU A C 1
ATOM 1181 O O . GLU A 1 142 ? 13.195 25.486 10.837 1.00 45.19 346 GLU A O 1
ATOM 1187 N N . TYR A 1 143 ? 11.084 25.815 11.552 1.00 45.46 347 TYR A N 1
ATOM 1188 C CA . TYR A 1 143 ? 10.803 24.385 11.612 1.00 44.04 347 TYR A CA 1
ATOM 1189 C C . TYR A 1 143 ? 10.772 23.761 10.225 1.00 39.42 347 TYR A C 1
ATOM 1190 O O . TYR A 1 143 ? 11.380 22.712 9.991 1.00 36.82 347 TYR A O 1
ATOM 1199 N N . SER A 1 144 ? 10.046 24.380 9.298 1.00 40.68 348 SER A N 1
ATOM 1200 C CA . SER A 1 144 ? 9.995 23.853 7.945 1.00 43.72 348 SER A CA 1
ATOM 1201 C C . SER A 1 144 ? 11.404 23.690 7.387 1.00 41.59 348 SER A C 1
ATOM 1202 O O . SER A 1 144 ? 11.743 22.645 6.815 1.00 40.06 348 SER A O 1
ATOM 1205 N N . GLY A 1 145 ? 12.258 24.687 7.617 1.00 41.11 349 GLY A N 1
ATOM 1206 C CA . GLY A 1 145 ? 13.600 24.647 7.067 1.00 41.44 349 GLY A CA 1
ATOM 1207 C C . GLY A 1 145 ? 14.441 23.520 7.632 1.00 39.34 349 GLY A C 1
ATOM 1208 O O . GLY A 1 145 ? 15.147 22.830 6.887 1.00 37.30 349 GLY A O 1
ATOM 1209 N N . PHE A 1 146 ? 14.413 23.344 8.958 1.00 37.13 350 PHE A N 1
ATOM 1210 C CA . PHE A 1 146 ? 15.152 22.250 9.579 1.00 35.86 350 PHE A CA 1
ATOM 1211 C C . PHE A 1 146 ? 14.689 20.898 9.065 1.00 32.10 350 PHE A C 1
ATOM 1212 O O . PHE A 1 146 ? 15.514 20.034 8.762 1.00 32.99 350 PHE A O 1
ATOM 1220 N N . MET A 1 147 ? 13.372 20.677 9.007 1.00 32.43 351 MET A N 1
ATOM 1221 C CA . MET A 1 147 ? 12.872 19.371 8.552 1.00 33.63 351 MET A CA 1
ATOM 1222 C C . MET A 1 147 ? 13.210 19.128 7.083 1.00 36.57 351 MET A C 1
ATOM 1223 O O . MET A 1 147 ? 13.552 18.000 6.685 1.00 33.86 351 MET A O 1
ATOM 1228 N N . THR A 1 148 ? 13.130 20.174 6.266 1.00 37.92 352 THR A N 1
ATOM 1229 C CA . THR A 1 148 ? 13.532 20.027 4.872 1.00 38.03 352 THR A CA 1
ATOM 1230 C C . THR A 1 148 ? 15.018 19.689 4.765 1.00 36.43 352 THR A C 1
ATOM 1231 O O . THR A 1 148 ? 15.408 18.786 4.017 1.00 36.48 352 THR A O 1
ATOM 1235 N N . SER A 1 149 ? 15.865 20.406 5.503 1.00 35.65 353 SER A N 1
ATOM 1236 C CA . SER A 1 149 ? 17.289 20.099 5.448 1.00 37.21 353 SER A CA 1
ATOM 1237 C C . SER A 1 149 ? 17.570 18.702 5.964 1.00 35.36 353 SER A C 1
ATOM 1238 O O . SER A 1 149 ? 18.451 18.008 5.433 1.00 34.21 353 SER A O 1
ATOM 1241 N N . LEU A 1 150 ? 16.859 18.277 7.025 1.00 31.78 354 LEU A N 1
ATOM 1242 C CA . LEU A 1 150 ? 17.105 16.954 7.590 1.00 34.06 354 LEU A CA 1
ATOM 1243 C C . LEU A 1 150 ? 16.712 15.846 6.614 1.00 36.23 354 LEU A C 1
ATOM 1244 O O . LEU A 1 150 ? 17.467 14.887 6.409 1.00 31.62 354 LEU A O 1
ATOM 1249 N N . LYS A 1 151 ? 15.539 15.956 5.992 1.00 35.89 355 LYS A N 1
ATOM 1250 C CA . LYS A 1 151 ? 15.166 14.914 5.034 1.00 39.00 355 LYS A CA 1
ATOM 1251 C C . LYS A 1 151 ? 16.077 14.913 3.811 1.00 37.52 355 LYS A C 1
ATOM 1252 O O . LYS A 1 151 ? 16.354 13.843 3.253 1.00 36.80 355 LYS A O 1
ATOM 1258 N N . GLU A 1 152 ? 16.569 16.079 3.383 1.00 39.14 356 GLU A N 1
ATOM 1259 C CA . GLU A 1 152 ? 17.530 16.086 2.281 1.00 39.83 356 GLU A CA 1
ATOM 1260 C C . GLU A 1 152 ? 18.817 15.372 2.664 1.00 37.59 356 GLU A C 1
ATOM 1261 O O . GLU A 1 152 ? 19.342 14.575 1.879 1.00 34.81 356 GLU A O 1
ATOM 1267 N N . PHE A 1 153 ? 19.341 15.645 3.866 1.00 35.85 357 PHE A N 1
ATOM 1268 C CA . PHE A 1 153 ? 20.576 14.998 4.292 1.00 35.15 357 PHE A CA 1
ATOM 1269 C C . PHE A 1 153 ? 20.420 13.484 4.391 1.00 36.04 357 PHE A C 1
ATOM 1270 O O . PHE A 1 153 ? 21.292 12.739 3.939 1.00 35.81 357 PHE A O 1
ATOM 1278 N N . ILE A 1 154 ? 19.326 13.006 4.995 1.00 35.00 358 ILE A N 1
ATOM 1279 C CA . ILE A 1 154 ? 19.183 11.567 5.163 1.00 37.18 358 ILE A CA 1
ATOM 1280 C C . ILE A 1 154 ? 18.899 10.870 3.845 1.00 40.35 358 ILE A C 1
ATOM 1281 O O . ILE A 1 154 ? 19.102 9.659 3.750 1.00 41.04 358 ILE A O 1
ATOM 1286 N N . ALA A 1 155 ? 18.467 11.606 2.819 1.00 40.73 359 ALA A N 1
ATOM 1287 C CA . ALA A 1 155 ? 18.318 11.057 1.467 1.00 43.48 359 ALA A CA 1
ATOM 1288 C C . ALA A 1 155 ? 19.641 10.948 0.712 1.00 43.90 359 ALA A C 1
ATOM 1289 O O . ALA A 1 155 ? 19.695 10.258 -0.316 1.00 45.26 359 ALA A O 1
ATOM 1291 N N . GLU A 1 156 ? 20.705 11.589 1.205 1.00 45.77 360 GLU A N 1
ATOM 1292 C CA . GLU A 1 156 ? 22.030 11.560 0.583 1.00 50.14 360 GLU A CA 1
ATOM 1293 C C . GLU A 1 156 ? 22.693 10.216 0.877 1.00 44.02 360 GLU A C 1
ATOM 1294 O O . GLU A 1 156 ? 23.257 10.001 1.960 1.00 39.64 360 GLU A O 1
ATOM 1300 N N . GLY A 1 157 ? 22.659 9.320 -0.114 1.00 44.17 361 GLY A N 1
ATOM 1301 C CA . GLY A 1 157 ? 23.143 7.964 0.077 1.00 43.42 361 GLY A CA 1
ATOM 1302 C C . GLY A 1 157 ? 24.633 7.766 -0.056 1.00 42.61 361 GLY A C 1
ATOM 1303 O O . GLY A 1 157 ? 25.139 6.647 0.145 1.00 37.64 361 GLY A O 1
ATOM 1304 N N . GLU A 1 158 ? 25.367 8.803 -0.445 1.00 42.39 362 GLU A N 1
ATOM 1305 C CA . GLU A 1 158 ? 26.792 8.613 -0.600 1.00 41.86 362 GLU A CA 1
ATOM 1306 C C . GLU A 1 158 ? 27.394 8.409 0.779 1.00 37.43 362 GLU A C 1
ATOM 1307 O O . GLU A 1 158 ? 26.972 9.043 1.750 1.00 35.68 362 GLU A O 1
ATOM 1313 N N . LEU A 1 159 ? 28.310 7.454 0.884 1.00 33.81 363 LEU A N 1
ATOM 1314 C CA . LEU A 1 159 ? 28.987 7.237 2.160 1.00 32.80 363 LEU A CA 1
ATOM 1315 C C . LEU A 1 159 ? 29.873 8.432 2.506 1.00 34.52 363 LEU A C 1
ATOM 1316 O O . LEU A 1 159 ? 30.523 9.011 1.623 1.00 35.86 363 LEU A O 1
ATOM 1321 N N . PRO A 1 160 ? 29.933 8.800 3.784 1.00 31.56 364 PRO A N 1
ATOM 1322 C CA . PRO A 1 160 ? 30.759 9.932 4.213 1.00 32.18 364 PRO A CA 1
ATOM 1323 C C . PRO A 1 160 ? 32.228 9.541 4.221 1.00 32.82 364 PRO A C 1
ATOM 1324 O O . PRO A 1 160 ? 32.606 8.398 3.931 1.00 34.34 364 PRO A O 1
ATOM 1328 N N . ASP A 1 161 ? 33.065 10.543 4.465 1.00 29.77 365 ASP A N 1
ATOM 1329 C CA . ASP A 1 161 ? 34.502 10.357 4.608 1.00 32.13 365 ASP A CA 1
ATOM 1330 C C . ASP A 1 161 ? 34.761 9.335 5.708 1.00 35.01 365 ASP A C 1
ATOM 1331 O O . ASP A 1 161 ? 34.413 9.595 6.866 1.00 35.06 365 ASP A O 1
ATOM 1336 N N . PRO A 1 162 ? 35.339 8.171 5.399 1.00 32.31 366 PRO A N 1
ATOM 1337 C CA . PRO A 1 162 ? 35.599 7.180 6.466 1.00 32.22 366 PRO A CA 1
ATOM 1338 C C . PRO A 1 162 ? 36.572 7.670 7.517 1.00 33.14 366 PRO A C 1
ATOM 1339 O O . PRO A 1 162 ? 36.564 7.144 8.643 1.00 33.50 366 PRO A O 1
ATOM 1343 N N . GLU A 1 163 ? 37.395 8.672 7.221 1.00 34.27 367 GLU A N 1
ATOM 1344 C CA . GLU A 1 163 ? 38.279 9.158 8.278 1.00 36.97 367 GLU A CA 1
ATOM 1345 C C . GLU A 1 163 ? 37.558 10.045 9.286 1.00 33.45 367 GLU A C 1
ATOM 1346 O O . GLU A 1 163 ? 38.047 10.216 10.395 1.00 36.08 367 GLU A O 1
ATOM 1352 N N . THR A 1 164 ? 36.414 10.600 8.940 1.00 35.27 368 THR A N 1
ATOM 1353 C CA . THR A 1 164 ? 35.674 11.421 9.893 1.00 38.11 368 THR A CA 1
ATOM 1354 C C . THR A 1 164 ? 34.391 10.749 10.356 1.00 34.03 368 THR A C 1
ATOM 1355 O O . THR A 1 164 ? 33.849 11.136 11.399 1.00 35.56 368 THR A O 1
ATOM 1359 N N . ALA A 1 165 ? 33.927 9.742 9.620 1.00 32.50 369 ALA A N 1
ATOM 1360 C CA . ALA A 1 165 ? 32.769 8.929 9.978 1.00 30.94 369 ALA A CA 1
ATOM 1361 C C . ALA A 1 165 ? 33.197 7.464 9.894 1.00 30.68 369 ALA A C 1
ATOM 1362 O O . ALA A 1 165 ? 32.792 6.737 8.981 1.00 31.52 369 ALA A O 1
ATOM 1364 N N . PRO A 1 166 ? 34.003 7.004 10.862 1.00 33.23 370 PRO A N 1
ATOM 1365 C CA . PRO A 1 166 ? 34.636 5.684 10.735 1.00 34.63 370 PRO A CA 1
ATOM 1366 C C . PRO A 1 166 ? 33.657 4.533 10.800 1.00 36.35 370 PRO A C 1
ATOM 1367 O O . PRO A 1 166 ? 34.002 3.437 10.361 1.00 36.21 370 PRO A O 1
ATOM 1371 N N . LEU A 1 167 ? 32.453 4.731 11.321 1.00 35.07 371 LEU A N 1
ATOM 1372 C CA . LEU A 1 167 ? 31.547 3.604 11.472 1.00 35.55 371 LEU A CA 1
ATOM 1373 C C . LEU A 1 167 ? 30.668 3.404 10.238 1.00 33.68 371 LEU A C 1
ATOM 1374 O O . LEU A 1 167 ? 30.148 2.302 10.030 1.00 33.54 371 LEU A O 1
ATOM 1379 N N . ALA A 1 168 ? 30.580 4.412 9.380 1.00 30.31 372 ALA A N 1
ATOM 1380 C CA . ALA A 1 168 ? 29.545 4.466 8.345 1.00 29.02 372 ALA A CA 1
ATOM 1381 C C . ALA A 1 168 ? 29.568 3.239 7.432 1.00 30.32 372 ALA A C 1
ATOM 1382 O O . ALA A 1 168 ? 28.517 2.679 7.098 1.00 28.38 372 ALA A O 1
ATOM 1384 N N . ALA A 1 169 ? 30.759 2.825 6.990 1.00 32.24 373 ALA A N 1
ATOM 1385 C CA . ALA A 1 169 ? 30.868 1.751 6.001 1.00 32.81 373 ALA A CA 1
ATOM 1386 C C . ALA A 1 169 ? 30.793 0.350 6.633 1.00 32.71 373 ALA A C 1
ATOM 1387 O O . ALA A 1 169 ? 30.816 -0.651 5.904 1.00 33.66 373 ALA A O 1
ATOM 1389 N N . GLU A 1 170 ? 30.661 0.253 7.958 1.00 30.00 374 GLU A N 1
ATOM 1390 C CA A GLU A 1 170 ? 30.670 -1.051 8.609 0.50 32.41 374 GLU A CA 1
ATOM 1391 C CA B GLU A 1 170 ? 30.677 -1.057 8.601 0.50 32.42 374 GLU A CA 1
ATOM 1392 C C . GLU A 1 170 ? 29.380 -1.807 8.302 1.00 32.21 374 GLU A C 1
ATOM 1393 O O . GLU A 1 170 ? 28.307 -1.203 8.258 1.00 31.25 374 GLU A O 1
ATOM 1404 N N . PRO A 1 171 ? 29.444 -3.119 8.114 1.00 36.97 375 PRO A N 1
ATOM 1405 C CA . PRO A 1 171 ? 28.213 -3.891 7.888 1.00 39.74 375 PRO A CA 1
ATOM 1406 C C . PRO A 1 171 ? 27.298 -3.782 9.099 1.00 39.40 375 PRO A C 1
ATOM 1407 O O . PRO A 1 171 ? 27.765 -3.779 10.233 1.00 35.61 375 PRO A O 1
ATOM 1411 N N . THR A 1 172 ? 25.988 -3.745 8.840 1.00 30.42 376 THR A N 1
ATOM 1412 C CA . THR A 1 172 ? 25.017 -3.504 9.897 1.00 28.88 376 THR A CA 1
ATOM 1413 C C . THR A 1 172 ? 25.068 -4.582 10.976 1.00 32.05 376 THR A C 1
ATOM 1414 O O . THR A 1 172 ? 24.944 -4.276 12.175 1.00 33.36 376 THR A O 1
ATOM 1418 N N . GLY A 1 173 ? 25.214 -5.846 10.567 1.00 31.04 377 GLY A N 1
ATOM 1419 C CA . GLY A 1 173 ? 25.248 -6.937 11.538 1.00 32.57 377 GLY A CA 1
ATOM 1420 C C . GLY A 1 173 ? 26.365 -6.782 12.557 1.00 36.46 377 GLY A C 1
ATOM 1421 O O . GLY A 1 173 ? 26.166 -7.028 13.742 1.00 35.42 377 GLY A O 1
ATOM 1422 N N . ASP A 1 174 ? 27.557 -6.380 12.105 1.00 36.31 378 ASP A N 1
ATOM 1423 C CA . ASP A 1 174 ? 28.683 -6.173 13.019 1.00 35.93 378 ASP A CA 1
ATOM 1424 C C . ASP A 1 174 ? 28.367 -5.099 14.058 1.00 35.85 378 ASP A C 1
ATOM 1425 O O . ASP A 1 174 ? 28.617 -5.278 15.257 1.00 38.28 378 ASP A O 1
ATOM 1430 N N . VAL A 1 175 ? 27.881 -3.943 13.591 1.00 34.32 379 VAL A N 1
ATOM 1431 C CA . VAL A 1 175 ? 27.574 -2.833 14.485 1.00 35.31 379 VAL A CA 1
ATOM 1432 C C . VAL A 1 175 ? 26.473 -3.231 15.461 1.00 34.03 379 VAL A C 1
ATOM 1433 O O . VAL A 1 175 ? 26.555 -2.940 16.667 1.00 31.11 379 VAL A O 1
ATOM 1437 N N . ALA A 1 176 ? 25.448 -3.941 14.979 1.00 32.52 380 ALA A N 1
ATOM 1438 C CA . ALA A 1 176 ? 24.397 -4.414 15.884 1.00 34.41 380 ALA A CA 1
ATOM 1439 C C . ALA A 1 176 ? 24.974 -5.284 16.992 1.00 35.20 380 ALA A C 1
ATOM 1440 O O . ALA A 1 176 ? 24.729 -5.038 18.184 1.00 32.15 380 ALA A O 1
ATOM 1442 N N . ALA A 1 177 ? 25.756 -6.305 16.617 1.00 35.35 381 ALA A N 1
ATOM 1443 C CA . ALA A 1 177 ? 26.344 -7.195 17.612 1.00 38.60 381 ALA A CA 1
ATOM 1444 C C . ALA A 1 177 ? 27.168 -6.413 18.639 1.00 37.99 381 ALA A C 1
ATOM 1445 O O . ALA A 1 177 ? 27.032 -6.610 19.861 1.00 36.51 381 ALA A O 1
ATOM 1447 N N . LYS A 1 178 ? 28.033 -5.520 18.166 1.00 34.58 382 LYS A N 1
ATOM 1448 C CA . LYS A 1 178 ? 28.922 -4.827 19.086 1.00 35.47 382 LYS A CA 1
ATOM 1449 C C . LYS A 1 178 ? 28.163 -3.896 20.022 1.00 33.20 382 LYS A C 1
ATOM 1450 O O . LYS A 1 178 ? 28.453 -3.861 21.226 1.00 33.97 382 LYS A O 1
ATOM 1456 N N . THR A 1 179 ? 27.181 -3.140 19.500 1.00 31.45 383 THR A N 1
ATOM 1457 C CA . THR A 1 179 ? 26.491 -2.154 20.340 1.00 32.36 383 THR A CA 1
ATOM 1458 C C . THR A 1 179 ? 25.495 -2.811 21.293 1.00 30.69 383 THR A C 1
ATOM 1459 O O . THR A 1 179 ? 25.339 -2.362 22.435 1.00 30.88 383 THR A O 1
ATOM 1463 N N . ILE A 1 180 ? 24.805 -3.867 20.859 1.00 31.60 384 ILE A N 1
ATOM 1464 C CA . ILE A 1 180 ? 23.927 -4.586 21.774 1.00 32.78 384 ILE A CA 1
ATOM 1465 C C . ILE A 1 180 ? 24.734 -5.252 22.895 1.00 33.18 384 ILE A C 1
ATOM 1466 O O . ILE A 1 180 ? 24.361 -5.175 24.081 1.00 31.19 384 ILE A O 1
ATOM 1471 N N . ARG A 1 181 ? 25.863 -5.884 22.566 1.00 32.25 385 ARG A N 1
ATOM 1472 C CA . ARG A 1 181 ? 26.674 -6.454 23.639 1.00 37.33 385 ARG A CA 1
ATOM 1473 C C . ARG A 1 181 ? 27.142 -5.372 24.604 1.00 37.90 385 ARG A C 1
ATOM 1474 O O . ARG A 1 181 ? 27.130 -5.574 25.830 1.00 36.42 385 ARG A O 1
ATOM 1482 N N . LYS A 1 182 ? 27.590 -4.225 24.070 1.00 35.25 386 LYS A N 1
ATOM 1483 C CA . LYS A 1 182 ? 28.050 -3.126 24.919 1.00 35.13 386 LYS A CA 1
ATOM 1484 C C . LYS A 1 182 ? 26.934 -2.613 25.815 1.00 36.57 386 LYS A C 1
ATOM 1485 O O . LYS A 1 182 ? 27.152 -2.346 27.011 1.00 34.39 386 LYS A O 1
ATOM 1491 N N . ALA A 1 183 ? 25.726 -2.482 25.260 1.00 34.57 387 ALA A N 1
ATOM 1492 C CA . ALA A 1 183 ? 24.620 -1.944 26.044 1.00 34.57 387 ALA A CA 1
ATOM 1493 C C . ALA A 1 183 ? 24.182 -2.920 27.121 1.00 33.03 387 ALA A C 1
ATOM 1494 O O . ALA A 1 183 ? 23.791 -2.505 28.218 1.00 32.19 387 ALA A O 1
ATOM 1496 N N . LEU A 1 184 ? 24.169 -4.213 26.796 1.00 35.22 388 LEU A N 1
ATOM 1497 C CA . LEU A 1 184 ? 23.862 -5.227 27.802 1.00 34.07 388 LEU A CA 1
ATOM 1498 C C . LEU A 1 184 ? 24.884 -5.220 28.939 1.00 35.19 388 LEU A C 1
ATOM 1499 O O . LEU A 1 184 ? 24.521 -5.228 30.127 1.00 36.50 388 LEU A O 1
ATOM 1504 N N . LYS A 1 185 ? 26.173 -5.208 28.599 1.00 35.12 389 LYS A N 1
ATOM 1505 C CA . LYS A 1 185 ? 27.189 -5.169 29.639 1.00 37.99 389 LYS A CA 1
ATOM 1506 C C . LYS A 1 185 ? 26.991 -3.955 30.536 1.00 41.74 389 LYS A C 1
ATOM 1507 O O . LYS A 1 185 ? 27.157 -4.045 31.752 1.00 39.59 389 LYS A O 1
ATOM 1513 N N . LYS A 1 186 ? 26.601 -2.820 29.956 1.00 40.38 390 LYS A N 1
ATOM 1514 C CA . LYS A 1 186 ? 26.436 -1.609 30.758 1.00 41.27 390 LYS A CA 1
ATOM 1515 C C . LYS A 1 186 ? 25.270 -1.740 31.742 1.00 38.06 390 LYS A C 1
ATOM 1516 O O . LYS A 1 186 ? 25.379 -1.301 32.891 1.00 36.83 390 LYS A O 1
ATOM 1522 N N . VAL A 1 187 ? 24.157 -2.355 31.325 1.00 35.27 391 VAL A N 1
ATOM 1523 C CA . VAL A 1 187 ? 23.063 -2.652 32.259 1.00 34.89 391 VAL A CA 1
ATOM 1524 C C . VAL A 1 187 ? 23.536 -3.566 33.387 1.00 38.90 391 VAL A C 1
ATOM 1525 O O . VAL A 1 187 ? 23.236 -3.336 34.574 1.00 39.41 391 VAL A O 1
ATOM 1529 N N . LEU A 1 188 ? 24.244 -4.648 33.039 1.00 38.78 392 LEU A N 1
ATOM 1530 C CA . LEU A 1 188 ? 24.601 -5.643 34.047 1.00 38.39 392 LEU A CA 1
ATOM 1531 C C . LEU A 1 188 ? 25.605 -5.079 35.037 1.00 40.01 392 LEU A C 1
ATOM 1532 O O . LEU A 1 188 ? 25.428 -5.202 36.264 1.00 39.83 392 LEU A O 1
ATOM 1537 N N . VAL A 1 189 ? 26.658 -4.438 34.527 1.00 39.89 393 VAL A N 1
ATOM 1538 C CA . VAL A 1 189 ? 27.668 -3.840 35.398 1.00 45.91 393 VAL A CA 1
ATOM 1539 C C . VAL A 1 189 ? 27.027 -2.855 36.369 1.00 43.47 393 VAL A C 1
ATOM 1540 O O . VAL A 1 189 ? 27.197 -2.959 37.591 1.00 44.69 393 VAL A O 1
ATOM 1544 N N . HIS A 1 190 ? 26.260 -1.901 35.835 1.00 44.07 394 HIS A N 1
ATOM 1545 C CA . HIS A 1 190 ? 25.658 -0.854 36.656 1.00 45.51 394 HIS A CA 1
ATOM 1546 C C . HIS A 1 190 ? 24.661 -1.428 37.649 1.00 45.01 394 HIS A C 1
ATOM 1547 O O . HIS A 1 190 ? 24.620 -1.001 38.811 1.00 47.09 394 HIS A O 1
ATOM 1554 N N . GLY A 1 191 ? 23.846 -2.395 37.213 1.00 40.43 395 GLY A N 1
ATOM 1555 C CA . GLY A 1 191 ? 22.915 -3.028 38.141 1.00 44.60 395 GLY A CA 1
ATOM 1556 C C . GLY A 1 191 ? 23.610 -3.796 39.249 1.00 45.75 395 GLY A C 1
ATOM 1557 O O . GLY A 1 191 ? 23.148 -3.802 40.396 1.00 46.95 395 GLY A O 1
ATOM 1558 N N . ARG A 1 192 ? 24.735 -4.449 38.932 1.00 45.53 396 ARG A N 1
ATOM 1559 C CA . ARG A 1 192 ? 25.511 -5.148 39.961 1.00 49.29 396 ARG A CA 1
ATOM 1560 C C . ARG A 1 192 ? 26.185 -4.163 40.912 1.00 52.96 396 ARG A C 1
ATOM 1561 O O . ARG A 1 192 ? 26.360 -4.459 42.102 1.00 54.47 396 ARG A O 1
ATOM 1569 N N . ARG A 1 193 ? 26.602 -3.002 40.395 1.00 57.67 397 ARG A N 1
ATOM 1570 C CA . ARG A 1 193 ? 27.212 -1.969 41.227 1.00 64.26 397 ARG A CA 1
ATOM 1571 C C . ARG A 1 193 ? 26.202 -1.421 42.213 1.00 65.77 397 ARG A C 1
ATOM 1572 O O . ARG A 1 193 ? 26.573 -0.937 43.287 1.00 70.86 397 ARG A O 1
ATOM 1580 N N . THR A 1 194 ? 24.922 -1.478 41.858 1.00 72.73 398 THR A N 1
ATOM 1581 C CA . THR A 1 194 ? 23.867 -1.023 42.745 1.00 73.91 398 THR A CA 1
ATOM 1582 C C . THR A 1 194 ? 23.858 -1.884 44.000 1.00 80.73 398 THR A C 1
ATOM 1583 O O . THR A 1 194 ? 23.272 -2.971 44.019 1.00 82.74 398 THR A O 1
ATOM 1587 N N . GLY A 1 195 ? 24.527 -1.420 45.045 1.00 85.38 399 GLY A N 1
ATOM 1588 C CA . GLY A 1 195 ? 24.531 -2.150 46.293 1.00 91.02 399 GLY A CA 1
ATOM 1589 C C . GLY A 1 195 ? 23.193 -2.065 46.993 1.00 90.46 399 GLY A C 1
ATOM 1590 O O . GLY A 1 195 ? 22.140 -2.228 46.370 1.00 88.76 399 GLY A O 1
ATOM 1591 N N . SER A 1 196 ? 23.221 -1.784 48.291 1.00 94.71 400 SER A N 1
ATOM 1592 C CA . SER A 1 196 ? 21.994 -1.655 49.060 1.00 91.98 400 SER A CA 1
ATOM 1593 C C . SER A 1 196 ? 21.422 -0.240 49.044 1.00 92.59 400 SER A C 1
ATOM 1594 O O . SER A 1 196 ? 20.214 -0.077 49.255 1.00 88.60 400 SER A O 1
ATOM 1597 N N . GLU A 1 197 ? 22.250 0.778 48.771 1.00 97.36 401 GLU A N 1
ATOM 1598 C CA . GLU A 1 197 ? 21.769 2.160 48.819 1.00 99.07 401 GLU A CA 1
ATOM 1599 C C . GLU A 1 197 ? 20.678 2.417 47.791 1.00 89.63 401 GLU A C 1
ATOM 1600 O O . GLU A 1 197 ? 19.756 3.195 48.057 1.00 89.53 401 GLU A O 1
ATOM 1606 N N . THR A 1 198 ? 20.757 1.774 46.632 1.00 81.91 402 THR A N 1
ATOM 1607 C CA . THR A 1 198 ? 19.735 1.871 45.592 1.00 70.72 402 THR A CA 1
ATOM 1608 C C . THR A 1 198 ? 19.316 3.335 45.417 1.00 61.16 402 THR A C 1
ATOM 1609 O O . THR A 1 198 ? 18.170 3.722 45.650 1.00 60.67 402 THR A O 1
ATOM 1613 N N . SER A 1 199 ? 20.297 4.165 45.063 1.00 55.76 403 SER A N 1
ATOM 1614 C CA . SER A 1 199 ? 20.099 5.608 45.041 1.00 50.73 403 SER A CA 1
ATOM 1615 C C . SER A 1 199 ? 19.262 6.046 43.840 1.00 45.83 403 SER A C 1
ATOM 1616 O O . SER A 1 199 ? 19.111 5.327 42.848 1.00 40.35 403 SER A O 1
ATOM 1619 N N . ASP A 1 200 ? 18.722 7.264 43.950 1.00 47.03 404 ASP A N 1
ATOM 1620 C CA . ASP A 1 200 ? 17.960 7.835 42.850 1.00 43.74 404 ASP A CA 1
ATOM 1621 C C . ASP A 1 200 ? 18.811 7.911 41.595 1.00 42.19 404 ASP A C 1
ATOM 1622 O O . ASP A 1 200 ? 18.350 7.570 40.500 1.00 38.66 404 ASP A O 1
ATOM 1627 N N . ALA A 1 201 ? 20.063 8.359 41.744 1.00 42.25 405 ALA A N 1
ATOM 1628 C CA . ALA A 1 201 ? 20.963 8.511 40.603 1.00 43.96 405 ALA A CA 1
ATOM 1629 C C . ALA A 1 201 ? 21.207 7.176 39.911 1.00 41.16 405 ALA A C 1
ATOM 1630 O O . ALA A 1 201 ? 21.173 7.095 38.681 1.00 39.17 405 ALA A O 1
ATOM 1632 N N . GLU A 1 202 ? 21.477 6.127 40.692 1.00 41.88 406 GLU A N 1
ATOM 1633 C CA . GLU A 1 202 ? 21.721 4.800 40.136 1.00 40.70 406 GLU A CA 1
ATOM 1634 C C . GLU A 1 202 ? 20.526 4.307 39.339 1.00 38.31 406 GLU A C 1
ATOM 1635 O O . GLU A 1 202 ? 20.678 3.822 38.210 1.00 37.84 406 GLU A O 1
ATOM 1641 N N . LEU A 1 203 ? 19.317 4.451 39.895 1.00 34.45 407 LEU A N 1
ATOM 1642 C CA . LEU A 1 203 ? 18.138 3.965 39.184 1.00 32.14 407 LEU A CA 1
ATOM 1643 C C . LEU A 1 203 ? 17.850 4.794 37.938 1.00 30.18 407 LEU A C 1
ATOM 1644 O O . LEU A 1 203 ? 17.464 4.250 36.899 1.00 31.42 407 LEU A O 1
ATOM 1649 N N . HIS A 1 204 ? 18.022 6.115 38.027 1.00 34.28 408 HIS A N 1
ATOM 1650 C CA . HIS A 1 204 ? 17.831 6.974 36.865 1.00 35.20 408 HIS A CA 1
ATOM 1651 C C . HIS A 1 204 ? 18.766 6.549 35.732 1.00 34.53 408 HIS A C 1
ATOM 1652 O O . HIS A 1 204 ? 18.341 6.391 34.583 1.00 34.35 408 HIS A O 1
ATOM 1659 N N . GLU A 1 205 ? 20.035 6.290 36.057 1.00 37.96 409 GLU A N 1
ATOM 1660 C CA . GLU A 1 205 ? 21.006 5.882 35.052 1.00 39.70 409 GLU A CA 1
ATOM 1661 C C . GLU A 1 205 ? 20.641 4.531 34.455 1.00 35.68 409 GLU A C 1
ATOM 1662 O O . GLU A 1 205 ? 20.691 4.333 33.227 1.00 31.80 409 GLU A O 1
ATOM 1668 N N . LEU A 1 206 ? 20.278 3.576 35.317 1.00 34.34 410 LEU A N 1
ATOM 1669 C CA . LEU A 1 206 ? 20.008 2.231 34.840 1.00 34.87 410 LEU A CA 1
ATOM 1670 C C . LEU A 1 206 ? 18.765 2.218 33.952 1.00 32.19 410 LEU A C 1
ATOM 1671 O O . LEU A 1 206 ? 18.693 1.453 32.983 1.00 31.46 410 LEU A O 1
ATOM 1676 N N . ARG A 1 207 ? 17.779 3.066 34.258 1.00 30.22 411 ARG A N 1
ATOM 1677 C CA . ARG A 1 207 ? 16.634 3.194 33.367 1.00 27.11 411 ARG A CA 1
ATOM 1678 C C . ARG A 1 207 ? 17.077 3.602 31.968 1.00 29.08 411 ARG A C 1
ATOM 1679 O O . ARG A 1 207 ? 16.618 3.026 30.973 1.00 30.12 411 ARG A O 1
ATOM 1687 N N . ILE A 1 208 ? 17.971 4.585 31.877 1.00 28.66 412 ILE A N 1
ATOM 1688 C CA . ILE A 1 208 ? 18.484 4.984 30.567 1.00 29.21 412 ILE A CA 1
ATOM 1689 C C . ILE A 1 208 ? 19.305 3.859 29.933 1.00 30.62 412 ILE A C 1
ATOM 1690 O O . ILE A 1 208 ? 19.227 3.637 28.708 1.00 28.33 412 ILE A O 1
ATOM 1695 N N . ASP A 1 209 ? 20.117 3.147 30.727 1.00 30.60 413 ASP A N 1
ATOM 1696 C CA . ASP A 1 209 ? 20.882 2.006 30.199 1.00 34.43 413 ASP A CA 1
ATOM 1697 C C . ASP A 1 209 ? 19.960 0.978 29.554 1.00 33.39 413 ASP A C 1
ATOM 1698 O O . ASP A 1 209 ? 20.258 0.442 28.467 1.00 31.89 413 ASP A O 1
ATOM 1703 N N . CYS A 1 210 ? 18.846 0.674 30.225 1.00 28.89 414 CYS A N 1
ATOM 1704 C CA . CYS A 1 210 ? 17.879 -0.270 29.681 1.00 30.95 414 CYS A CA 1
ATOM 1705 C C . CYS A 1 210 ? 17.192 0.274 28.447 1.00 31.46 414 CYS A C 1
ATOM 1706 O O . CYS A 1 210 ? 16.922 -0.486 27.508 1.00 30.53 414 CYS A O 1
ATOM 1709 N N . LYS A 1 211 ? 16.854 1.564 28.443 1.00 29.26 415 LYS A N 1
ATOM 1710 C CA . LYS A 1 211 ? 16.242 2.151 27.241 1.00 28.62 415 LYS A CA 1
ATOM 1711 C C . LYS A 1 211 ? 17.156 2.042 26.027 1.00 30.31 415 LYS A C 1
ATOM 1712 O O . LYS A 1 211 ? 16.694 1.725 24.931 1.00 29.50 415 LYS A O 1
ATOM 1718 N N . LYS A 1 212 ? 18.442 2.375 26.189 1.00 30.70 416 LYS A N 1
ATOM 1719 C CA . LYS A 1 212 ? 19.395 2.279 25.083 1.00 30.86 416 LYS A CA 1
ATOM 1720 C C . LYS A 1 212 ? 19.461 0.859 24.533 1.00 33.19 416 LYS A C 1
ATOM 1721 O O . LYS A 1 212 ? 19.502 0.650 23.299 1.00 31.10 416 LYS A O 1
ATOM 1727 N N . LEU A 1 213 ? 19.467 -0.130 25.437 1.00 31.72 417 LEU A N 1
ATOM 1728 C CA . LEU A 1 213 ? 19.484 -1.525 25.023 1.00 31.97 417 LEU A CA 1
ATOM 1729 C C . LEU A 1 213 ? 18.218 -1.878 24.245 1.00 31.53 417 LEU A C 1
ATOM 1730 O O . LEU A 1 213 ? 18.279 -2.470 23.154 1.00 29.62 417 LEU A O 1
ATOM 1735 N N . ARG A 1 214 ? 17.067 -1.464 24.763 1.00 31.34 418 ARG A N 1
ATOM 1736 C CA . ARG A 1 214 ? 15.791 -1.711 24.099 1.00 31.02 418 ARG A CA 1
ATOM 1737 C C . ARG A 1 214 ? 15.734 -1.056 22.715 1.00 27.28 418 ARG A C 1
ATOM 1738 O O . ARG A 1 214 ? 15.231 -1.649 21.745 1.00 28.92 418 ARG A O 1
ATOM 1746 N N . TYR A 1 215 ? 16.149 0.206 22.629 1.00 25.99 419 TYR A N 1
ATOM 1747 C CA . TYR A 1 215 ? 16.125 0.903 21.349 1.00 28.74 419 TYR A CA 1
ATOM 1748 C C . TYR A 1 215 ? 16.958 0.168 20.318 1.00 30.00 419 TYR A C 1
ATOM 1749 O O . TYR A 1 215 ? 16.560 0.069 19.135 1.00 31.04 419 TYR A O 1
ATOM 1758 N N . LEU A 1 216 ? 18.155 -0.284 20.717 1.00 29.18 420 LEU A N 1
ATOM 1759 C CA . LEU A 1 216 ? 19.003 -1.026 19.793 1.00 32.39 420 LEU A CA 1
ATOM 1760 C C . LEU A 1 216 ? 18.323 -2.305 19.335 1.00 33.58 420 LEU A C 1
ATOM 1761 O O . LEU A 1 216 ? 18.329 -2.616 18.136 1.00 31.58 420 LEU A O 1
ATOM 1766 N N . LEU A 1 217 ? 17.715 -3.051 20.273 1.00 29.85 421 LEU A N 1
ATOM 1767 C CA . LEU A 1 217 ? 17.038 -4.300 19.908 1.00 30.37 421 LEU A CA 1
ATOM 1768 C C . LEU A 1 217 ? 15.890 -4.040 18.942 1.00 31.69 421 LEU A C 1
ATOM 1769 O O . LEU A 1 217 ? 15.707 -4.776 17.956 1.00 34.08 421 LEU A O 1
ATOM 1774 N N . GLU A 1 218 ? 15.116 -2.984 19.184 1.00 30.22 422 GLU A N 1
ATOM 1775 C CA . GLU A 1 218 ? 13.991 -2.689 18.313 1.00 32.37 422 GLU A CA 1
ATOM 1776 C C . GLU A 1 218 ? 14.457 -2.187 16.939 1.00 34.37 422 GLU A C 1
ATOM 1777 O O . GLU A 1 218 ? 13.896 -2.582 15.902 1.00 36.32 422 GLU A O 1
ATOM 1783 N N . PHE A 1 219 ? 15.493 -1.346 16.903 1.00 32.26 423 PHE A N 1
ATOM 1784 C CA . PHE A 1 219 ? 16.056 -0.941 15.610 1.00 32.07 423 PHE A CA 1
ATOM 1785 C C . PHE A 1 219 ? 16.568 -2.136 14.802 1.00 32.91 423 PHE A C 1
ATOM 1786 O O . PHE A 1 219 ? 16.292 -2.246 13.590 1.00 34.88 423 PHE A O 1
ATOM 1794 N N . PHE A 1 220 ? 17.325 -3.036 15.434 1.00 32.82 424 PHE A N 1
ATOM 1795 C CA . PHE A 1 220 ? 17.957 -4.132 14.718 1.00 33.58 424 PHE A CA 1
ATOM 1796 C C . PHE A 1 220 ? 17.119 -5.411 14.697 1.00 33.17 424 PHE A C 1
ATOM 1797 O O . PHE A 1 220 ? 17.622 -6.454 14.261 1.00 31.63 424 PHE A O 1
ATOM 1805 N N . ALA A 1 221 ? 15.853 -5.337 15.129 1.00 34.54 425 ALA A N 1
ATOM 1806 C CA . ALA A 1 221 ? 15.030 -6.533 15.293 1.00 36.96 425 ALA A CA 1
ATOM 1807 C C . ALA A 1 221 ? 15.036 -7.407 14.049 1.00 38.30 425 ALA A C 1
ATOM 1808 O O . ALA A 1 221 ? 15.217 -8.628 14.136 1.00 38.92 425 ALA A O 1
ATOM 1810 N N . SER A 1 222 ? 14.854 -6.801 12.874 1.00 35.98 426 SER A N 1
ATOM 1811 C CA . SER A 1 222 ? 14.707 -7.613 11.678 1.00 38.56 426 SER A CA 1
ATOM 1812 C C . SER A 1 222 ? 15.979 -8.373 11.297 1.00 41.34 426 SER A C 1
ATOM 1813 O O . SER A 1 222 ? 15.942 -9.127 10.316 1.00 41.35 426 SER A O 1
ATOM 1816 N N . LEU A 1 223 ? 17.102 -8.161 11.991 1.00 37.50 427 LEU A N 1
ATOM 1817 C CA . LEU A 1 223 ? 18.321 -8.896 11.679 1.00 38.15 427 LEU A CA 1
ATOM 1818 C C . LEU A 1 223 ? 18.346 -10.266 12.327 1.00 39.46 427 LEU A C 1
ATOM 1819 O O . LEU A 1 223 ? 19.191 -11.087 11.963 1.00 40.13 427 LEU A O 1
ATOM 1824 N N . PHE A 1 224 ? 17.455 -10.522 13.279 1.00 38.95 428 PHE A N 1
ATOM 1825 C CA . PHE A 1 224 ? 17.496 -11.699 14.125 1.00 40.95 428 PHE A CA 1
ATOM 1826 C C . PHE A 1 224 ? 16.226 -12.510 13.915 1.00 45.27 428 PHE A C 1
ATOM 1827 O O . PHE A 1 224 ? 15.210 -11.975 13.448 1.00 43.73 428 PHE A O 1
ATOM 1835 N N . PRO A 1 225 ? 16.237 -13.794 14.269 1.00 51.05 429 PRO A N 1
ATOM 1836 C CA . PRO A 1 225 ? 14.986 -14.562 14.309 1.00 53.93 429 PRO A CA 1
ATOM 1837 C C . PRO A 1 225 ? 13.984 -13.875 15.220 1.00 47.47 429 PRO A C 1
ATOM 1838 O O . PRO A 1 225 ? 14.340 -13.461 16.335 1.00 47.76 429 PRO A O 1
ATOM 1842 N N . PRO A 1 226 ? 12.734 -13.711 14.767 1.00 45.08 430 PRO A N 1
ATOM 1843 C CA . PRO A 1 226 ? 11.759 -12.933 15.556 1.00 43.56 430 PRO A CA 1
ATOM 1844 C C . PRO A 1 226 ? 11.540 -13.455 16.972 1.00 41.61 430 PRO A C 1
ATOM 1845 O O . PRO A 1 226 ? 11.381 -12.654 17.907 1.00 37.42 430 PRO A O 1
ATOM 1849 N N . LYS A 1 227 ? 11.490 -14.778 17.155 1.00 44.12 431 LYS A N 1
ATOM 1850 C CA . LYS A 1 227 ? 11.308 -15.320 18.498 1.00 44.80 431 LYS A CA 1
ATOM 1851 C C . LYS A 1 227 ? 12.452 -14.890 19.410 1.00 43.22 431 LYS A C 1
A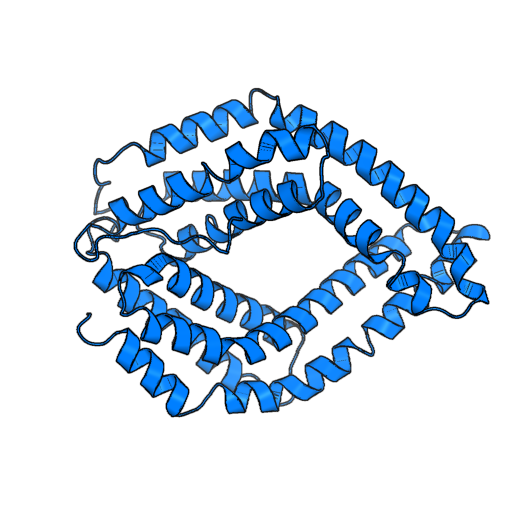TOM 1852 O O . LYS A 1 227 ? 12.239 -14.597 20.589 1.00 44.49 431 LYS A O 1
ATOM 1858 N N . ALA A 1 228 ? 13.667 -14.819 18.870 1.00 43.73 432 ALA A N 1
ATOM 1859 C CA . ALA A 1 228 ? 14.842 -14.525 19.686 1.00 43.54 432 ALA A CA 1
ATOM 1860 C C . ALA A 1 228 ? 14.818 -13.091 20.180 1.00 41.12 432 ALA A C 1
ATOM 1861 O O . ALA A 1 228 ? 15.068 -12.821 21.363 1.00 39.74 432 ALA A O 1
ATOM 1863 N N . THR A 1 229 ? 14.519 -12.157 19.279 1.00 38.04 433 THR A N 1
ATOM 1864 C CA . THR A 1 229 ? 14.292 -10.766 19.655 1.00 38.14 433 THR A CA 1
ATOM 1865 C C . THR A 1 229 ? 13.163 -10.651 20.665 1.00 37.25 433 THR A C 1
ATOM 1866 O O . THR A 1 229 ? 13.315 -10.020 21.710 1.00 37.76 433 THR A O 1
ATOM 1870 N N . ALA A 1 230 ? 12.025 -11.278 20.381 1.00 36.60 434 ALA A N 1
ATOM 1871 C CA . ALA A 1 230 ? 10.892 -11.149 21.286 1.00 38.27 434 ALA A CA 1
ATOM 1872 C C . ALA A 1 230 ? 11.220 -11.689 22.678 1.00 39.55 434 ALA A C 1
ATOM 1873 O O . ALA A 1 230 ? 10.796 -11.110 23.682 1.00 37.30 434 ALA A O 1
ATOM 1875 N N . GLN A 1 231 ? 11.966 -12.795 22.760 1.00 36.47 435 GLN A N 1
ATOM 1876 C CA . GLN A 1 231 ? 12.295 -13.351 24.064 1.00 40.30 435 GLN A CA 1
ATOM 1877 C C . GLN A 1 231 ? 13.232 -12.451 24.852 1.00 39.16 435 GLN A C 1
ATOM 1878 O O . GLN A 1 231 ? 13.076 -12.320 26.079 1.00 37.86 435 GLN A O 1
ATOM 1884 N N . VAL A 1 232 ? 14.175 -11.796 24.179 1.00 39.51 436 VAL A N 1
ATOM 1885 C CA . VAL A 1 232 ? 15.060 -10.872 24.879 1.00 38.64 436 VAL A CA 1
ATOM 1886 C C . VAL A 1 232 ? 14.298 -9.655 25.390 1.00 37.40 436 VAL A C 1
ATOM 1887 O O . VAL A 1 232 ? 14.511 -9.213 26.529 1.00 36.55 436 VAL A O 1
ATOM 1891 N N . LEU A 1 233 ? 13.384 -9.114 24.578 1.00 35.22 437 LEU A N 1
ATOM 1892 C CA . LEU A 1 233 ? 12.557 -7.997 25.020 1.00 36.31 437 LEU A CA 1
ATOM 1893 C C . LEU A 1 233 ? 11.681 -8.381 26.208 1.00 37.36 437 LEU A C 1
ATOM 1894 O O . LEU A 1 233 ? 11.502 -7.581 27.142 1.00 37.59 437 LEU A O 1
ATOM 1899 N N . ARG A 1 234 ? 11.087 -9.581 26.175 1.00 35.68 438 ARG A N 1
ATOM 1900 C CA . ARG A 1 234 ? 10.271 -10.028 27.304 1.00 36.81 438 ARG A CA 1
ATOM 1901 C C . ARG A 1 234 ? 11.107 -10.159 28.564 1.00 39.09 438 ARG A C 1
ATOM 1902 O O . ARG A 1 234 ? 10.639 -9.856 29.670 1.00 40.99 438 ARG A O 1
ATOM 1910 N N . GLN A 1 235 ? 12.333 -10.647 28.417 1.00 39.08 439 GLN A N 1
ATOM 1911 C CA . GLN A 1 235 ? 13.192 -10.889 29.569 1.00 38.83 439 GLN A CA 1
ATOM 1912 C C . GLN A 1 235 ? 13.467 -9.588 30.318 1.00 36.22 439 GLN A C 1
ATOM 1913 O O . GLN A 1 235 ? 13.568 -9.587 31.556 1.00 38.93 439 GLN A O 1
ATOM 1919 N N . MET A 1 236 ? 13.524 -8.477 29.585 1.00 35.05 440 MET A N 1
ATOM 1920 C CA . MET A 1 236 ? 13.844 -7.139 30.091 1.00 34.45 440 MET A CA 1
ATOM 1921 C C . MET A 1 236 ? 12.647 -6.425 30.699 1.00 33.29 440 MET A C 1
ATOM 1922 O O . MET A 1 236 ? 12.834 -5.395 31.352 1.00 31.13 440 MET A O 1
ATOM 1927 N N . LYS A 1 237 ? 11.435 -6.938 30.501 1.00 33.93 441 LYS A N 1
ATOM 1928 C CA . LYS A 1 237 ? 10.249 -6.110 30.689 1.00 32.91 441 LYS A CA 1
ATOM 1929 C C . LYS A 1 237 ? 10.005 -5.770 32.151 1.00 32.70 441 LYS A C 1
ATOM 1930 O O . LYS A 1 237 ? 9.685 -4.624 32.487 1.00 30.95 441 LYS A O 1
ATOM 1936 N N . THR A 1 238 ? 10.079 -6.765 33.030 1.00 30.22 442 THR A N 1
ATOM 1937 C CA . THR A 1 238 ? 9.779 -6.477 34.427 1.00 28.89 442 THR A CA 1
ATOM 1938 C C . THR A 1 238 ? 10.770 -5.470 35.009 1.00 29.60 442 THR A C 1
ATOM 1939 O O . THR A 1 238 ? 10.382 -4.559 35.759 1.00 28.82 442 THR A O 1
ATOM 1943 N N . LEU A 1 239 ? 12.059 -5.636 34.688 1.00 30.91 443 LEU A N 1
ATOM 1944 C CA . LEU A 1 239 ? 13.065 -4.669 35.119 1.00 29.06 443 LEU A CA 1
ATOM 1945 C C . LEU A 1 239 ? 12.788 -3.275 34.557 1.00 31.21 443 LEU A C 1
ATOM 1946 O O . LEU A 1 239 ? 12.864 -2.272 35.278 1.00 28.38 443 LEU A O 1
ATOM 1951 N N . GLN A 1 240 ? 12.531 -3.185 33.248 1.00 30.53 444 GLN A N 1
ATOM 1952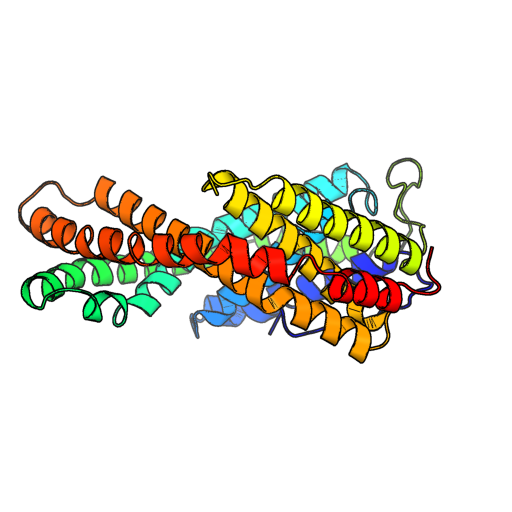 C CA . GLN A 1 240 ? 12.189 -1.891 32.670 1.00 29.87 444 GLN A CA 1
ATOM 1953 C C . GLN A 1 240 ? 10.937 -1.275 33.303 1.00 28.91 444 GLN A C 1
ATOM 1954 O O . GLN A 1 240 ? 10.868 -0.055 33.479 1.00 28.15 444 GLN A O 1
ATOM 1960 N N . ASP A 1 241 ? 9.926 -2.087 33.616 1.00 30.56 445 ASP A N 1
ATOM 1961 C CA . ASP A 1 241 ? 8.732 -1.533 34.249 1.00 29.41 445 ASP A CA 1
ATOM 1962 C C . ASP A 1 241 ? 9.044 -0.984 35.638 1.00 31.07 445 ASP A C 1
ATOM 1963 O O . ASP A 1 241 ? 8.480 0.037 36.046 1.00 29.63 445 ASP A O 1
ATOM 1968 N N . ASN A 1 242 ? 9.927 -1.660 36.386 1.00 30.60 446 ASN A N 1
ATOM 1969 C CA . ASN A 1 242 ? 10.297 -1.173 37.718 1.00 30.97 446 ASN A CA 1
ATOM 1970 C C . ASN A 1 242 ? 11.059 0.144 37.649 1.00 31.18 446 ASN A C 1
ATOM 1971 O O . ASN A 1 242 ? 10.683 1.124 38.313 1.00 27.60 446 ASN A O 1
ATOM 1976 N N . LEU A 1 243 ? 12.074 0.211 36.789 1.00 29.46 447 LEU A N 1
ATOM 1977 C CA . LEU A 1 243 ? 12.833 1.445 36.615 1.00 30.71 447 LEU A CA 1
ATOM 1978 C C . LEU A 1 243 ? 11.963 2.547 36.032 1.00 29.10 447 LEU A C 1
ATOM 1979 O O . LEU A 1 243 ? 12.098 3.712 36.414 1.00 27.59 447 LEU A O 1
ATOM 1984 N N . GLY A 1 244 ? 11.051 2.189 35.125 1.00 29.92 448 GLY A N 1
ATOM 1985 C CA . GLY A 1 244 ? 10.215 3.191 34.486 1.00 30.23 448 GLY A CA 1
ATOM 1986 C C . GLY A 1 244 ? 9.211 3.821 35.428 1.00 31.11 448 GLY A C 1
ATOM 1987 O O . GLY A 1 244 ? 9.040 5.045 35.436 1.00 29.92 448 GLY A O 1
ATOM 1988 N N . THR A 1 245 ? 8.579 3.001 36.274 1.00 28.36 449 THR A N 1
ATOM 1989 C CA . THR A 1 245 ? 7.690 3.536 37.293 1.00 30.47 449 THR A CA 1
ATOM 1990 C C . THR A 1 245 ? 8.466 4.358 38.319 1.00 28.18 449 THR A C 1
ATOM 1991 O O . THR A 1 245 ? 8.014 5.442 38.714 1.00 28.73 449 THR A O 1
ATOM 1995 N N . PHE A 1 246 ? 9.645 3.874 38.755 1.00 26.06 450 PHE A N 1
ATOM 1996 C CA . PHE A 1 246 ? 10.452 4.651 39.703 1.00 27.07 450 PHE A CA 1
ATOM 1997 C C . PHE A 1 246 ? 10.721 6.057 39.174 1.00 30.77 450 PHE A C 1
ATOM 1998 O O . PHE A 1 246 ? 10.502 7.061 39.870 1.00 29.44 450 PHE A O 1
ATOM 2006 N N . VAL A 1 247 ? 11.225 6.147 37.944 1.00 31.16 451 VAL A N 1
ATOM 2007 C CA . VAL A 1 247 ? 11.563 7.447 37.389 1.00 28.31 451 VAL A CA 1
ATOM 2008 C C . VAL A 1 247 ? 10.302 8.244 37.096 1.00 29.97 451 VAL A C 1
ATOM 2009 O O . VAL A 1 247 ? 10.263 9.461 37.317 1.00 31.15 451 VAL A O 1
ATOM 2013 N N . ASP A 1 248 ? 9.254 7.588 36.589 1.00 30.76 452 ASP A N 1
ATOM 2014 C CA . ASP A 1 248 ? 8.039 8.339 36.295 1.00 31.28 452 ASP A CA 1
ATOM 2015 C C . ASP A 1 248 ? 7.461 8.966 37.556 1.00 32.49 452 ASP A C 1
ATOM 2016 O O . ASP A 1 248 ? 7.035 10.122 37.541 1.00 29.11 452 ASP A O 1
ATOM 2021 N N . LEU A 1 249 ? 7.439 8.221 38.654 1.00 28.87 453 LEU A N 1
ATOM 2022 C CA . LEU A 1 249 ? 7.000 8.810 39.909 1.00 26.96 453 LEU A CA 1
ATOM 2023 C C . LEU A 1 249 ? 7.906 9.963 40.319 1.00 27.35 453 LEU A C 1
ATOM 2024 O O . LEU A 1 249 ? 7.421 10.981 40.824 1.00 28.84 453 LEU A O 1
ATOM 2029 N N . THR A 1 250 ? 9.224 9.824 40.116 1.00 26.15 454 THR A N 1
ATOM 2030 C CA . THR A 1 250 ? 10.156 10.919 40.400 1.00 28.69 454 THR A CA 1
ATOM 2031 C C . THR A 1 250 ? 9.805 12.157 39.592 1.00 32.16 454 THR A C 1
ATOM 2032 O O . THR A 1 250 ? 9.779 13.279 40.112 1.00 30.75 454 THR A O 1
ATOM 2036 N N . VAL A 1 251 ? 9.548 11.966 38.299 1.00 28.92 455 VAL A N 1
ATOM 2037 C CA . VAL A 1 251 ? 9.234 13.088 37.431 1.00 30.68 455 VAL A CA 1
ATOM 2038 C C . VAL A 1 251 ? 7.957 13.771 37.885 1.00 30.08 455 VAL A C 1
ATOM 2039 O O . VAL A 1 251 ? 7.870 15.014 37.896 1.00 30.35 455 VAL A O 1
ATOM 2043 N N . GLN A 1 252 ? 6.948 12.979 38.258 1.00 29.58 456 GLN A N 1
ATOM 2044 C CA . GLN A 1 252 ? 5.701 13.574 38.727 1.00 30.20 456 GLN A CA 1
ATOM 2045 C C . GLN A 1 252 ? 5.937 14.360 40.006 1.00 32.04 456 GLN A C 1
ATOM 2046 O O . GLN A 1 252 ? 5.394 15.454 40.164 1.00 33.16 456 GLN A O 1
ATOM 2052 N N . MET A 1 253 ? 6.733 13.805 40.943 1.00 30.37 457 MET A N 1
ATOM 2053 C CA . MET A 1 253 ? 7.065 14.537 42.155 1.00 28.65 457 MET A CA 1
ATOM 2054 C C . MET A 1 253 ? 7.840 15.816 41.865 1.00 28.97 457 MET A C 1
ATOM 2055 O O . MET A 1 253 ? 7.608 16.841 42.516 1.00 31.17 457 MET A O 1
ATOM 2060 N N . GLU A 1 254 ? 8.786 15.775 40.918 1.00 31.60 458 GLU A N 1
ATOM 2061 C CA . GLU A 1 254 ? 9.517 16.984 40.564 1.00 34.27 458 GLU A CA 1
ATOM 2062 C C . GLU A 1 254 ? 8.580 18.039 39.983 1.00 34.96 458 GLU A C 1
ATOM 2063 O O . GLU A 1 254 ? 8.718 19.229 40.286 1.00 35.36 458 GLU A O 1
ATOM 2069 N N . PHE A 1 255 ? 7.615 17.618 39.158 1.00 35.53 459 PHE A N 1
ATOM 2070 C CA . PHE A 1 255 ? 6.655 18.566 38.593 1.00 35.89 459 PHE A CA 1
ATOM 2071 C C . PHE A 1 255 ? 5.811 19.208 39.683 1.00 33.14 459 PHE A C 1
ATOM 2072 O O . PHE A 1 255 ? 5.605 20.418 39.670 1.00 34.47 459 PHE A O 1
ATOM 2080 N N . LEU A 1 256 ? 5.315 18.402 40.626 1.00 33.99 460 LEU A N 1
ATOM 2081 C CA . LEU A 1 256 ? 4.456 18.906 41.696 1.00 33.87 460 LEU A CA 1
ATOM 2082 C C . LEU A 1 256 ? 5.242 19.794 42.654 1.00 34.13 460 LEU A C 1
ATOM 2083 O O . LEU A 1 256 ? 4.758 20.858 43.066 1.00 33.98 460 LEU A O 1
ATOM 2088 N N . GLN A 1 257 ? 6.484 19.403 42.954 1.00 32.66 461 GLN A N 1
ATOM 2089 C CA . GLN A 1 257 ? 7.381 20.266 43.719 1.00 38.44 461 GLN A CA 1
ATOM 2090 C C . GLN A 1 257 ? 7.602 21.619 43.029 1.00 40.67 461 GLN A C 1
ATOM 2091 O O . GLN A 1 257 ? 7.619 22.666 43.690 1.00 41.29 461 GLN A O 1
ATOM 2097 N N . SER A 1 258 ? 7.800 21.635 41.704 1.00 41.04 462 SER A N 1
ATOM 2098 C CA . SER A 1 258 ? 7.999 22.932 41.065 1.00 44.24 462 SER A CA 1
ATOM 2099 C C . SER A 1 258 ? 6.729 23.777 41.117 1.00 41.60 462 SER A C 1
ATOM 2100 O O . SER A 1 258 ? 6.813 25.007 41.216 1.00 42.99 462 SER A O 1
ATOM 2103 N N . ARG A 1 259 ? 5.549 23.147 41.070 1.00 37.44 463 ARG A N 1
ATOM 2104 C CA . ARG A 1 259 ? 4.318 23.922 41.173 1.00 40.06 463 ARG A CA 1
ATOM 2105 C C . ARG A 1 259 ? 4.173 24.530 42.573 1.00 38.12 463 ARG A C 1
ATOM 2106 O O . ARG A 1 259 ? 3.645 25.640 42.711 1.00 37.24 463 ARG A O 1
ATOM 2114 N N . LEU A 1 260 ? 4.628 23.815 43.616 1.00 40.73 464 LEU A N 1
ATOM 2115 C CA . LEU A 1 260 ? 4.602 24.382 44.968 1.00 44.36 464 LEU A CA 1
ATOM 2116 C C . LEU A 1 260 ? 5.388 25.666 45.049 1.00 47.71 464 LEU A C 1
ATOM 2117 O O . LEU A 1 260 ? 5.046 26.561 45.827 1.00 49.08 464 LEU A O 1
ATOM 2122 N N . GLU A 1 261 ? 6.473 25.760 44.288 1.00 48.83 465 GLU A N 1
ATOM 2123 C CA . GLU A 1 261 ? 7.323 26.924 44.374 1.00 52.64 465 GLU A CA 1
ATOM 2124 C C . GLU A 1 261 ? 6.630 28.168 43.839 1.00 50.88 465 GLU A C 1
ATOM 2125 O O . GLU A 1 261 ? 7.049 29.279 44.168 1.00 52.29 465 GLU A O 1
ATOM 2131 N N . THR A 1 262 ? 5.569 28.008 43.046 1.00 46.69 466 THR A N 1
ATOM 2132 C CA . THR A 1 262 ? 4.929 29.136 42.375 1.00 47.81 466 THR A CA 1
ATOM 2133 C C . THR A 1 262 ? 3.447 29.248 42.712 1.00 46.06 466 THR A C 1
ATOM 2134 O O . THR A 1 262 ? 2.754 30.090 42.133 1.00 53.43 466 THR A O 1
ATOM 2138 N N . ILE A 1 263 ? 2.945 28.423 43.623 1.00 42.90 467 ILE A N 1
ATOM 2139 C CA . ILE A 1 263 ? 1.613 28.630 44.202 1.00 43.22 467 ILE A CA 1
ATOM 2140 C C . ILE A 1 263 ? 1.529 30.027 44.798 1.00 45.59 467 ILE A C 1
ATOM 2141 O O . ILE A 1 263 ? 2.509 30.499 45.413 1.00 45.98 467 ILE A O 1
ATOM 2146 N N . PRO A 1 264 ? 0.403 30.731 44.665 1.00 44.80 468 PRO A N 1
ATOM 2147 C CA . PRO A 1 264 ? 0.287 32.042 45.300 1.00 41.71 468 PRO A CA 1
ATOM 2148 C C . PRO A 1 264 ? 0.401 31.931 46.819 1.00 39.11 468 PRO A C 1
ATOM 2149 O O . PRO A 1 264 ? -0.131 31.012 47.434 1.00 39.26 468 PRO A O 1
ATOM 2153 N N . ALA A 1 265 ? 1.128 32.874 47.409 1.00 37.90 469 ALA A N 1
ATOM 2154 C CA . ALA A 1 265 ? 1.321 32.952 48.860 1.00 39.57 469 ALA A CA 1
ATOM 2155 C C . ALA A 1 265 ? 0.132 33.703 49.453 1.00 37.75 469 ALA A C 1
ATOM 2156 O O . ALA A 1 265 ? 0.224 34.850 49.884 1.00 40.45 469 ALA A O 1
ATOM 2158 N N . ASP A 1 266 ? -1.017 33.038 49.441 1.00 35.22 470 ASP A N 1
ATOM 2159 C CA . ASP A 1 266 ? -2.240 33.611 49.993 1.00 42.67 470 ASP A CA 1
ATOM 2160 C C . ASP A 1 266 ? -3.198 32.468 50.346 1.00 36.83 470 ASP A C 1
ATOM 2161 O O . ASP A 1 266 ? -2.843 31.289 50.241 1.00 32.59 470 ASP A O 1
ATOM 2166 N N . ARG A 1 267 ? -4.416 32.811 50.776 1.00 42.85 471 ARG A N 1
ATOM 2167 C CA . ARG A 1 267 ? -5.264 31.821 51.450 1.00 43.58 471 ARG A CA 1
ATOM 2168 C C . ARG A 1 267 ? -5.714 30.721 50.497 1.00 41.97 471 ARG A C 1
ATOM 2169 O O . ARG A 1 267 ? -5.720 29.535 50.861 1.00 40.77 471 ARG A O 1
ATOM 2177 N N . GLY A 1 268 ? -6.054 31.076 49.254 1.00 43.84 472 GLY A N 1
ATOM 2178 C CA . GLY A 1 268 ? -6.377 30.051 48.282 1.00 41.14 472 GLY A CA 1
ATOM 2179 C C . GLY A 1 268 ? -5.182 29.191 47.938 1.00 42.70 472 GLY A C 1
ATOM 2180 O O . GLY A 1 268 ? -5.323 27.984 47.710 1.00 43.87 472 GLY A O 1
ATOM 2181 N N . GLY A 1 269 ? -3.988 29.777 47.946 1.00 36.42 473 GLY A N 1
ATOM 2182 C CA . GLY A 1 269 ? -2.796 28.974 47.741 1.00 36.00 473 GLY A CA 1
ATOM 2183 C C . GLY A 1 269 ? -2.572 27.923 48.814 1.00 35.29 473 GLY A C 1
ATOM 2184 O O . GLY A 1 269 ? -2.043 26.849 48.531 1.00 31.90 473 GLY A O 1
ATOM 2185 N N . ILE A 1 270 ? -2.941 28.238 50.072 1.00 36.00 474 ILE A N 1
ATOM 2186 C CA . ILE A 1 270 ? -2.750 27.314 51.188 1.00 34.39 474 ILE A CA 1
ATOM 2187 C C . ILE A 1 270 ? -3.474 26.002 50.947 1.00 31.75 474 ILE A C 1
ATOM 2188 O O . ILE A 1 270 ? -2.903 24.927 51.137 1.00 31.75 474 ILE A O 1
ATOM 2193 N N . SER A 1 271 ? -4.756 26.070 50.562 1.00 32.62 475 SER A N 1
ATOM 2194 C CA . SER A 1 271 ? -5.518 24.857 50.282 1.00 37.83 475 SER A CA 1
ATOM 2195 C C . SER A 1 271 ? -4.919 24.080 49.107 1.00 34.40 475 SER A C 1
ATOM 2196 O O . SER A 1 271 ? -4.798 22.843 49.155 1.00 33.80 475 SER A O 1
ATOM 2199 N N . GLU A 1 272 ? -4.557 24.782 48.024 1.00 37.37 476 GLU A N 1
ATOM 2200 C CA . GLU A 1 272 ? -3.943 24.089 46.896 1.00 31.76 476 GLU A CA 1
ATOM 2201 C C . GLU A 1 272 ? -2.629 23.417 47.296 1.00 30.96 476 GLU A C 1
ATOM 2202 O O . GLU A 1 272 ? -2.335 22.288 46.868 1.00 27.07 476 GLU A O 1
ATOM 2208 N N . ALA A 1 273 ? -1.822 24.104 48.106 1.00 29.08 477 ALA A N 1
ATOM 2209 C CA . ALA A 1 273 ? -0.559 23.553 48.586 1.00 29.20 477 ALA A CA 1
ATOM 2210 C C . ALA A 1 273 ? -0.776 22.271 49.385 1.00 27.95 477 ALA A C 1
ATOM 2211 O O . ALA A 1 273 ? 0.006 21.319 49.271 1.00 29.28 477 ALA A O 1
ATOM 2213 N N . ALA A 1 274 ? -1.828 22.237 50.205 1.00 29.47 478 ALA A N 1
ATOM 2214 C CA . ALA A 1 274 ? -2.100 21.037 50.992 1.00 29.24 478 ALA A CA 1
ATOM 2215 C C . ALA A 1 274 ? -2.457 19.874 50.077 1.00 27.24 478 ALA A C 1
ATOM 2216 O O . ALA A 1 274 ? -1.985 18.750 50.279 1.00 28.70 478 ALA A O 1
ATOM 2218 N N . ALA A 1 275 ? -3.269 20.136 49.052 1.00 27.34 479 ALA A N 1
ATOM 2219 C CA . ALA A 1 275 ? -3.610 19.110 48.078 1.00 28.08 479 ALA A CA 1
ATOM 2220 C C . ALA A 1 275 ? -2.375 18.634 47.331 1.00 28.80 479 ALA A C 1
ATOM 2221 O O . ALA A 1 275 ? -2.182 17.423 47.150 1.00 27.81 479 ALA A O 1
ATOM 2223 N N . ILE A 1 276 ? -1.517 19.574 46.902 1.00 30.02 480 ILE A N 1
ATOM 2224 C CA A ILE A 1 276 ? -0.299 19.193 46.192 0.48 29.38 480 ILE A CA 1
ATOM 2225 C CA B ILE A 1 276 ? -0.296 19.198 46.194 0.52 29.36 480 ILE A CA 1
ATOM 2226 C C . ILE A 1 276 ? 0.639 18.421 47.108 1.00 30.61 480 ILE A C 1
ATOM 2227 O O . ILE A 1 276 ? 1.287 17.451 46.680 1.00 28.26 480 ILE A O 1
ATOM 2236 N N . GLY A 1 277 ? 0.715 18.817 48.392 1.00 27.27 481 GLY A N 1
ATOM 2237 C CA . GLY A 1 277 ? 1.525 18.064 49.328 1.00 28.00 481 GLY A CA 1
ATOM 2238 C C . GLY A 1 277 ? 1.009 16.653 49.539 1.00 28.36 481 GLY A C 1
ATOM 2239 O O . GLY A 1 277 ? 1.793 15.719 49.719 1.00 27.67 481 GLY A O 1
ATOM 2240 N N . GLY A 1 278 ? -0.311 16.490 49.560 1.00 25.89 482 GLY A N 1
ATOM 2241 C CA . GLY A 1 278 ? -0.882 15.164 49.659 1.00 24.62 482 GLY A CA 1
ATOM 2242 C C . GLY A 1 278 ? -0.505 14.288 48.482 1.00 24.62 482 GLY A C 1
ATOM 2243 O O . GLY A 1 278 ? -0.224 13.099 48.648 1.00 27.76 482 GLY A O 1
ATOM 2244 N N . LEU A 1 279 ? -0.516 14.854 47.274 1.00 26.57 483 LEU A N 1
ATOM 2245 C CA . LEU A 1 279 ? -0.134 14.078 46.105 1.00 29.48 483 LEU A CA 1
ATOM 2246 C C . LEU A 1 279 ? 1.349 13.735 46.147 1.00 27.77 483 LEU A C 1
ATOM 2247 O O . LEU A 1 279 ? 1.732 12.585 45.906 1.00 28.20 483 LEU A O 1
ATOM 2252 N N . LEU A 1 280 ? 2.200 14.731 46.444 1.00 27.33 484 LEU A N 1
ATOM 2253 C CA . LEU A 1 280 ? 3.640 14.491 46.543 1.00 27.34 484 LEU A CA 1
ATOM 2254 C C . LEU A 1 280 ? 3.953 13.369 47.498 1.00 28.82 484 LEU A C 1
ATOM 2255 O O . LEU A 1 280 ? 4.815 12.524 47.231 1.00 29.89 484 LEU A O 1
ATOM 2260 N N . THR A 1 281 ? 3.331 13.417 48.682 1.00 28.53 485 THR A N 1
ATOM 2261 C CA . THR A 1 281 ? 3.612 12.431 49.699 1.00 27.64 485 THR A CA 1
ATOM 2262 C C . THR A 1 281 ? 3.144 11.042 49.269 1.00 31.07 485 THR A C 1
ATOM 2263 O O . THR A 1 281 ? 3.823 10.047 49.544 1.00 30.30 485 THR A O 1
ATOM 2267 N N . THR A 1 282 ? 1.957 10.955 48.656 1.00 27.46 486 THR A N 1
ATOM 2268 C CA . THR A 1 282 ? 1.431 9.659 48.250 1.00 29.21 486 THR A CA 1
ATOM 2269 C C . THR A 1 282 ? 2.289 9.073 47.135 1.00 28.40 486 THR A C 1
ATOM 2270 O O . THR A 1 282 ? 2.607 7.883 47.155 1.00 29.39 486 THR A O 1
ATOM 2274 N N . LEU A 1 283 ? 2.710 9.914 46.181 1.00 25.61 487 LEU A N 1
ATOM 2275 C CA . LEU A 1 283 ? 3.590 9.427 45.121 1.00 27.29 487 LEU A CA 1
ATOM 2276 C C . LEU A 1 283 ? 4.931 8.987 45.684 1.00 27.44 487 LEU A C 1
ATOM 2277 O O . LEU A 1 283 ? 5.493 7.975 45.242 1.00 28.80 487 LEU A O 1
ATOM 2282 N N . TYR A 1 284 ? 5.451 9.734 46.662 1.00 26.20 488 TYR A N 1
ATOM 2283 C CA . TYR A 1 284 ? 6.683 9.359 47.346 1.00 27.26 488 TYR A CA 1
ATOM 2284 C C . TYR A 1 284 ? 6.577 7.985 47.979 1.00 29.06 488 TYR A C 1
ATOM 2285 O O . TYR A 1 284 ? 7.482 7.158 47.837 1.00 29.15 488 TYR A O 1
ATOM 2294 N N . ARG A 1 285 ? 5.492 7.746 48.732 1.00 28.27 489 ARG A N 1
ATOM 2295 C CA A ARG A 1 285 ? 5.309 6.442 49.354 0.61 33.34 489 ARG A CA 1
ATOM 2296 C CA B ARG A 1 285 ? 5.262 6.445 49.350 0.39 33.18 489 ARG A CA 1
ATOM 2297 C C . ARG A 1 285 ? 5.221 5.341 48.309 1.00 32.69 489 ARG A C 1
ATOM 2298 O O . ARG A 1 285 ? 5.788 4.256 48.514 1.00 34.46 489 ARG A O 1
ATOM 2313 N N . LYS A 1 286 ? 4.502 5.589 47.206 1.00 30.62 490 LYS A N 1
ATOM 2314 C CA . LYS A 1 286 ? 4.439 4.608 46.122 1.00 31.98 490 LYS A CA 1
ATOM 2315 C C . LYS A 1 286 ? 5.818 4.339 45.563 1.00 29.57 490 LYS A C 1
ATOM 2316 O O . LYS A 1 286 ? 6.178 3.187 45.299 1.00 33.54 490 LYS A O 1
ATOM 2322 N N . ARG A 1 287 ? 6.614 5.391 45.400 1.00 27.91 491 ARG A N 1
ATOM 2323 C CA . ARG A 1 287 ? 7.917 5.226 44.786 1.00 30.16 491 ARG A CA 1
ATOM 2324 C C . ARG A 1 287 ? 8.860 4.432 45.691 1.00 31.24 491 ARG A C 1
ATOM 2325 O O . ARG A 1 287 ? 9.692 3.656 45.197 1.00 32.49 491 ARG A O 1
ATOM 2333 N N . GLU A 1 288 ? 8.746 4.584 47.019 1.00 31.23 492 GLU A N 1
ATOM 2334 C CA . GLU A 1 288 ? 9.636 3.808 47.866 1.00 30.53 492 GLU A CA 1
ATOM 2335 C C . GLU A 1 288 ? 9.294 2.317 47.805 1.00 34.06 492 GLU A C 1
ATOM 2336 O O . GLU A 1 288 ? 10.190 1.481 47.946 1.00 35.90 492 GLU A O 1
ATOM 2342 N N . LYS A 1 289 ? 8.017 1.962 47.596 1.00 32.97 493 LYS A N 1
ATOM 2343 C CA . LYS A 1 289 ? 7.670 0.546 47.459 1.00 36.86 493 LYS A CA 1
ATOM 2344 C C . LYS A 1 289 ? 8.254 -0.043 46.178 1.00 36.35 493 LYS A C 1
ATOM 2345 O O . LYS A 1 289 ? 8.726 -1.198 46.168 1.00 36.92 493 LYS A O 1
ATOM 2351 N N . VAL A 1 290 ? 8.201 0.733 45.096 1.00 34.47 494 VAL A N 1
ATOM 2352 C CA . VAL A 1 290 ? 8.847 0.357 43.837 1.00 31.05 494 VAL A CA 1
ATOM 2353 C C . VAL A 1 290 ? 10.344 0.183 44.035 1.00 30.98 494 VAL A C 1
ATOM 2354 O O . VAL A 1 290 ? 10.923 -0.816 43.593 1.00 32.62 494 VAL A O 1
ATOM 2358 N N . ARG A 1 291 ? 10.992 1.150 44.715 1.00 30.45 495 ARG A N 1
ATOM 2359 C CA . ARG A 1 291 ? 12.420 1.024 45.022 1.00 32.87 495 ARG A CA 1
ATOM 2360 C C . ARG A 1 291 ? 12.708 -0.277 45.764 1.00 33.67 495 ARG A C 1
ATOM 2361 O O . ARG A 1 291 ? 13.717 -0.936 45.496 1.00 36.83 495 ARG A O 1
ATOM 2369 N N . GLU A 1 292 ? 11.836 -0.657 46.732 1.00 38.28 496 GLU A N 1
ATOM 2370 C CA . GLU A 1 292 ? 12.022 -1.880 47.513 1.00 43.63 496 GLU A CA 1
ATOM 2371 C C . GLU A 1 292 ? 12.094 -3.127 46.663 1.00 43.17 496 GLU A C 1
ATOM 2372 O O . GLU A 1 292 ? 12.709 -4.115 47.076 1.00 42.71 496 GLU A O 1
ATOM 2378 N N . HIS A 1 293 ? 11.478 -3.115 45.479 1.00 42.15 497 HIS A N 1
ATOM 2379 C CA . HIS A 1 293 ? 11.443 -4.301 44.654 1.00 41.38 497 HIS A CA 1
ATOM 2380 C C . HIS A 1 293 ? 12.577 -4.358 43.656 1.00 38.52 497 HIS A C 1
ATOM 2381 O O . HIS A 1 293 ? 12.718 -5.374 42.976 1.00 37.30 497 HIS A O 1
ATOM 2388 N N . PHE A 1 294 ? 13.349 -3.284 43.523 1.00 37.39 498 PHE A N 1
ATOM 2389 C CA . PHE A 1 294 ? 14.351 -3.2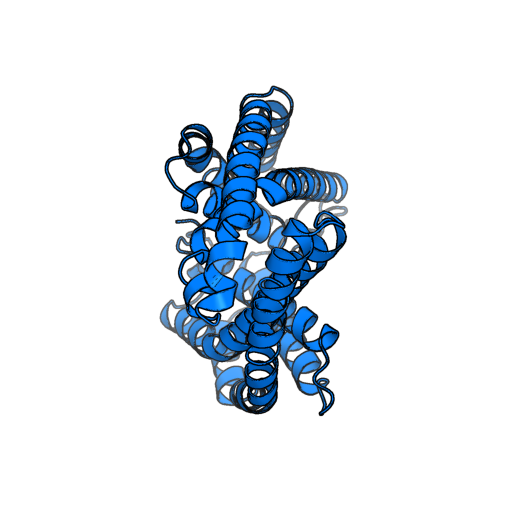50 42.470 1.00 35.10 498 PHE A CA 1
ATOM 2390 C C . PHE A 1 294 ? 15.353 -4.385 42.615 1.00 36.18 498 PHE A C 1
ATOM 2391 O O . PHE A 1 294 ? 15.654 -5.081 41.637 1.00 38.52 498 PHE A O 1
ATOM 2399 N N . HIS A 1 295 ? 15.864 -4.617 43.830 1.00 37.10 499 HIS A N 1
ATOM 2400 C CA . HIS A 1 295 ? 16.966 -5.564 43.958 1.00 41.97 499 HIS A CA 1
ATOM 2401 C C . HIS A 1 295 ? 16.561 -6.955 43.488 1.00 41.26 499 HIS A C 1
ATOM 2402 O O . HIS A 1 295 ? 17.303 -7.612 42.739 1.00 42.11 499 HIS A O 1
ATOM 2409 N N . GLU A 1 296 ? 15.391 -7.429 43.929 1.00 43.26 500 GLU A N 1
ATOM 2410 C CA . GLU A 1 296 ? 14.932 -8.749 43.510 1.00 44.80 500 GLU A CA 1
ATOM 2411 C C . GLU A 1 296 ? 14.732 -8.800 42.008 1.00 41.73 500 GLU A C 1
ATOM 2412 O O . GLU A 1 296 ? 15.155 -9.755 41.357 1.00 42.20 500 GLU A O 1
ATOM 2418 N N . ILE A 1 297 ? 14.072 -7.789 41.453 1.00 39.85 501 ILE A N 1
ATOM 2419 C CA . ILE A 1 297 ? 13.779 -7.813 40.026 1.00 37.53 501 ILE A CA 1
ATOM 2420 C C . ILE A 1 297 ? 15.075 -7.795 39.221 1.00 38.79 501 ILE A C 1
ATOM 2421 O O . ILE A 1 297 ? 15.226 -8.544 38.256 1.00 34.43 501 ILE A O 1
ATOM 2426 N N . PHE A 1 298 ? 16.049 -6.980 39.625 1.00 38.22 502 PHE A N 1
ATOM 2427 C CA . PHE A 1 298 ? 17.311 -7.003 38.891 1.00 34.94 502 PHE A CA 1
ATOM 2428 C C . PHE A 1 298 ? 18.018 -8.348 39.021 1.00 38.66 502 PHE A C 1
ATOM 2429 O O . PHE A 1 298 ? 18.480 -8.913 38.020 1.00 41.40 502 PHE A O 1
ATOM 2437 N N . SER A 1 299 ? 18.107 -8.894 40.240 1.00 41.61 503 SER A N 1
ATOM 2438 C CA . SER A 1 299 ? 18.751 -10.194 40.406 1.00 45.15 503 SER A CA 1
ATOM 2439 C C . SER A 1 299 ? 18.070 -11.252 39.546 1.00 47.39 503 SER A C 1
ATOM 2440 O O . SER A 1 299 ? 18.741 -12.118 38.979 1.00 46.60 503 SER A O 1
ATOM 2443 N N . GLY A 1 300 ? 16.745 -11.169 39.388 1.00 46.94 504 GLY A N 1
ATOM 2444 C CA . GLY A 1 300 ? 16.068 -12.095 38.491 1.00 46.61 504 GLY A CA 1
ATOM 2445 C C . GLY A 1 300 ? 16.394 -11.857 37.025 1.00 43.04 504 GLY A C 1
ATOM 2446 O O . GLY A 1 300 ? 16.432 -12.807 36.235 1.00 46.91 504 GLY A O 1
ATOM 2447 N N . PHE A 1 301 ? 16.652 -10.603 36.644 1.00 39.12 505 PHE A N 1
ATOM 2448 C CA . PHE A 1 301 ? 17.097 -10.334 35.280 1.00 39.91 505 PHE A CA 1
ATOM 2449 C C . PHE A 1 301 ? 18.533 -10.792 35.059 1.00 43.22 505 PHE A C 1
ATOM 2450 O O . PHE A 1 301 ? 18.866 -11.312 33.982 1.00 44.05 505 PHE A O 1
ATOM 2458 N N . ASP A 1 302 ? 19.405 -10.568 36.046 1.00 46.18 506 ASP A N 1
ATOM 2459 C CA . ASP A 1 302 ? 20.824 -10.910 35.953 1.00 47.79 506 ASP A CA 1
ATOM 2460 C C . ASP A 1 302 ? 20.999 -12.418 36.180 1.00 52.03 506 ASP A C 1
ATOM 2461 O O . ASP A 1 302 ? 21.512 -12.874 37.199 1.00 56.95 506 ASP A O 1
ATOM 2466 N N . SER A 1 303 ? 20.570 -13.200 35.190 1.00 50.57 507 SER A N 1
ATOM 2467 C CA . SER A 1 303 ? 20.512 -14.651 35.306 1.00 54.55 507 SER A CA 1
ATOM 2468 C C . SER A 1 303 ? 21.280 -15.300 34.159 1.00 56.25 507 SER A C 1
ATOM 2469 O O . SER A 1 303 ? 21.625 -14.664 33.160 1.00 53.21 507 SER A O 1
ATOM 2472 N N . ASN A 1 304 ? 21.507 -16.601 34.305 1.00 58.84 508 ASN A N 1
ATOM 2473 C CA . ASN A 1 304 ? 22.114 -17.363 33.223 1.00 59.50 508 ASN A CA 1
ATOM 2474 C C . ASN A 1 304 ? 21.212 -17.432 31.998 1.00 55.16 508 ASN A C 1
ATOM 2475 O O . ASN A 1 304 ? 21.711 -17.375 30.871 1.00 56.24 508 ASN A O 1
ATOM 2480 N N . GLU A 1 305 ? 19.895 -17.530 32.190 1.00 54.58 509 GLU A N 1
ATOM 2481 C CA . GLU A 1 305 ? 18.997 -17.580 31.043 1.00 59.23 509 GLU A CA 1
ATOM 2482 C C . GLU A 1 305 ? 19.104 -16.305 30.215 1.00 51.55 509 GLU A C 1
ATOM 2483 O O . GLU A 1 305 ? 19.040 -16.350 28.977 1.00 45.37 509 GLU A O 1
ATOM 2489 N N . THR A 1 306 ? 19.252 -15.155 30.883 1.00 48.42 510 THR A N 1
ATOM 2490 C CA . THR A 1 306 ? 19.380 -13.887 30.170 1.00 44.79 510 THR A CA 1
ATOM 2491 C C . THR A 1 306 ? 20.646 -13.865 29.326 1.00 43.02 510 THR A C 1
ATOM 2492 O O . THR A 1 306 ? 20.616 -13.456 28.158 1.00 37.59 510 THR A O 1
ATOM 2496 N N . GLY A 1 307 ? 21.774 -14.285 29.905 1.00 45.52 511 GLY A N 1
ATOM 2497 C CA . GLY A 1 307 ? 22.990 -14.387 29.110 1.00 48.78 511 GLY A CA 1
ATOM 2498 C C . GLY A 1 307 ? 22.811 -15.290 27.905 1.00 50.36 511 GLY A C 1
ATOM 2499 O O . GLY A 1 307 ? 23.194 -14.934 26.778 1.00 51.40 511 GLY A O 1
ATOM 2500 N N . GLU A 1 308 ? 22.171 -16.442 28.113 1.00 51.57 512 GLU A N 1
ATOM 2501 C CA . GLU A 1 308 ? 21.999 -17.414 27.033 1.00 54.89 512 GLU A CA 1
ATOM 2502 C C . GLU A 1 308 ? 21.132 -16.852 25.908 1.00 48.62 512 GLU A C 1
ATOM 2503 O O . GLU A 1 308 ? 21.420 -17.073 24.727 1.00 45.65 512 GLU A O 1
ATOM 2509 N N . LEU A 1 309 ? 20.063 -16.125 26.261 1.00 44.27 513 LEU A N 1
ATOM 2510 C CA . LEU A 1 309 ? 19.164 -15.562 25.250 1.00 42.30 513 LEU A CA 1
ATOM 2511 C C . LEU A 1 309 ? 19.861 -14.512 24.385 1.00 39.95 513 LEU A C 1
ATOM 2512 O O . LEU A 1 309 ? 19.607 -14.430 23.175 1.00 38.13 513 LEU A O 1
ATOM 2517 N N . PHE A 1 310 ? 20.713 -13.676 24.982 1.00 36.87 514 PHE A N 1
ATOM 2518 C CA . PHE A 1 310 ? 21.472 -12.732 24.170 1.00 39.88 514 PHE A CA 1
ATOM 2519 C C . PHE A 1 310 ? 22.491 -13.435 23.297 1.00 42.29 514 PHE A C 1
ATOM 2520 O O . PHE A 1 310 ? 22.711 -13.015 22.164 1.00 43.48 514 PHE A O 1
ATOM 2528 N N . ASP A 1 311 ? 23.126 -14.498 23.799 1.00 49.41 515 ASP A N 1
ATOM 2529 C CA . ASP A 1 311 ? 24.014 -15.280 22.936 1.00 52.75 515 ASP A CA 1
ATOM 2530 C C . ASP A 1 311 ? 23.258 -15.874 21.760 1.00 51.80 515 ASP A C 1
ATOM 2531 O O . ASP A 1 311 ? 23.767 -15.897 20.636 1.00 52.63 515 ASP A O 1
ATOM 2536 N N . GLU A 1 312 ? 22.055 -16.397 22.007 1.00 51.48 516 GLU A N 1
ATOM 2537 C CA . GLU A 1 312 ? 21.275 -17.004 20.933 1.00 53.11 516 GLU A CA 1
ATOM 2538 C C . GLU A 1 312 ? 20.828 -15.948 19.930 1.00 48.75 516 GLU A C 1
ATOM 2539 O O . GLU A 1 312 ? 20.774 -16.206 18.723 1.00 51.69 516 GLU A O 1
ATOM 2545 N N . LEU A 1 313 ? 20.508 -14.753 20.425 1.00 42.23 517 LEU A N 1
ATOM 2546 C CA . LEU A 1 313 ? 20.174 -13.614 19.579 1.00 40.56 517 LEU A CA 1
ATOM 2547 C C . LEU A 1 313 ? 21.310 -13.283 18.622 1.00 41.02 517 LEU A C 1
ATOM 2548 O O . LEU A 1 313 ? 21.100 -13.136 17.411 1.00 45.41 517 LEU A O 1
ATOM 2553 N N . LEU A 1 314 ? 22.519 -13.160 19.143 1.00 40.25 518 LEU A N 1
ATOM 2554 C CA . LEU A 1 314 ? 23.627 -12.616 18.371 1.00 46.47 518 LEU A CA 1
ATOM 2555 C C . LEU A 1 314 ? 24.451 -13.688 17.666 1.00 51.92 518 LEU A C 1
ATOM 2556 O O . LEU A 1 314 ? 25.530 -13.384 17.146 1.00 52.11 518 LEU A O 1
ATOM 2561 N N . THR A 1 315 ? 23.979 -14.928 17.649 1.00 58.10 519 THR A N 1
ATOM 2562 C CA . THR A 1 315 ? 24.805 -16.024 17.167 1.00 65.26 519 THR A CA 1
ATOM 2563 C C . THR A 1 315 ? 25.085 -15.883 15.669 1.00 72.25 519 THR A C 1
ATOM 2564 O O . THR A 1 315 ? 24.211 -15.507 14.880 1.00 73.44 519 THR A O 1
ATOM 2568 N N . GLY A 1 316 ? 26.328 -16.156 15.287 1.00 76.16 520 GLY A N 1
ATOM 2569 C CA . GLY A 1 316 ? 26.745 -16.025 13.904 1.00 82.27 520 GLY A CA 1
ATOM 2570 C C . GLY A 1 316 ? 27.130 -14.630 13.466 1.00 81.45 520 GLY A C 1
ATOM 2571 O O . GLY A 1 316 ? 27.358 -14.420 12.269 1.00 86.05 520 GLY A O 1
ATOM 2572 N N . LEU A 1 317 ? 27.211 -13.671 14.383 1.00 77.17 521 LEU A N 1
ATOM 2573 C CA . LEU A 1 317 ? 27.597 -12.307 14.055 1.00 74.77 521 LEU A CA 1
ATOM 2574 C C . LEU A 1 317 ? 28.939 -11.972 14.693 1.00 80.95 521 LEU A C 1
ATOM 2575 O O . LEU A 1 317 ? 29.422 -12.675 15.586 1.00 83.93 521 LEU A O 1
ATOM 2580 N N . ALA A 1 318 ? 29.536 -10.880 14.221 1.00 83.59 522 ALA A N 1
ATOM 2581 C CA . ALA A 1 318 ? 30.864 -10.470 14.669 1.00 86.42 522 ALA A CA 1
ATOM 2582 C C . ALA A 1 318 ? 30.946 -8.959 14.866 1.00 83.99 522 ALA A C 1
ATOM 2583 O O . ALA A 1 318 ? 32.036 -8.405 15.015 1.00 84.88 522 ALA A O 1
#

CATH classification: 1.40.20.10

Secondary structure (DSSP, 8-state):
--SS------TTSBHHHHHHHHHHHHHHHHHHHHHHHHTT--HHHHHHHHHHHHHHHHHHHHTTTSS-HHHHHHHHHHHHHHHHHTHHHHHHHHHHHTHHHHHHTS-GGGSTTHHHHHHHHHHHHHHHHHHHHHHHTSHHHHHHHHHHHHHHH--SPP-TTTSTTTTSBHHHHHHHHHHHHHHHHHHHHHH--SS--HHHHHHHHHHHHHHHHHHHHTGGGS-HHHHHHHHHHHHHHHHHHHHHHHHHHHHHHHHHHHHHS-SSHHHHHHHHHHHHHHHHHHHHHHHHHHHHHHHHHHHSSHHHHHHHHHHTTT--

Radius of gyration: 21.99 Å; Cα contacts (8 Å, |Δi|>4): 321; chains: 1; bounding box: 51×51×53 Å

Foldseek 3Di:
DQLPDFDQDDLQAWPLLLLLVLLVSLLVLLVVLLVCLLVVVDLVSLVSNLVSLVLNLLVLVLLPLLDFPVVSVLSNVVSVVLNVLCVQLNVLRVVLVCLVVLLVLDPPVLNVLCPVVNVVSVVSNVVSSVVVNCVCPDPVVVVSSVVSNVVSPPPDGDDCVRRVRNRPRNLQSLLVSLVVLVVVLLVLLVVCDDCLDPVSLQVSLVSLVSNLSSLRHCVNVFDNVLSVVLCVLCPVLNVLSVLLVVLVVVLVVLVVVLVVQDPDDSSVSNNVSSVSSNVVSVVVNVVSSVCNNVSVVSSSDPVSVVSSCNGSPPTD

B-factor: mean 44.05, std 15.0, range [24.62, 129.51]

Organism: Chlorobaculum tepidum (strain ATCC 49652 / DSM 12025 / NBRC 103806 / TLS) (NCBI:txid194439)

Nearest PDB structures (foldseek):
  6qv7-assembly1_A  TM=1.003E+00  e=4.780E-40  Chlorobaculum tepidum TLS
  3e0s-assembly2_B  TM=9.930E-01  e=3.825E-33  Chlorobaculum tepidum
  6qv5-assembly1_A  TM=8.547E-01  e=1.211E-07  Ricinus communis

Solvent-accessible surface area: 16321 Å² total; per-residue (Å²): 78,7,52,81,85,100,26,142,9,69,30,163,15,24,0,6,55,0,1,27,94,12,2,71,44,5,2,50,18,0,68,79,15,42,92,2,7,112,128,63,108,76,20,95,58,5,65,12,0,48,9,2,4,96,42,2,80,20,3,4,166,50,3,103,11,1,7,37,73,130,91,8,60,94,0,19,60,16,2,135,112,1,9,131,122,0,58,84,6,44,52,4,9,28,4,35,127,46,81,120,78,0,26,70,54,5,71,97,97,44,86,83,18,1,71,87,4,0,64,66,3,71,45,33,44,134,74,34,32,127,61,3,22,150,44,12,94,23,220,136,6,60,33,31,6,73,49,0,67,106,27,0,66,102,42,155,88,27,73,93,156,64,1,95,46,2,59,72,58,0,5,46,6,0,0,150,19,0,112,131,8,20,142,71,0,29,36,49,3,142,174,10,35,114,108,13,39,67,75,46,0,92,81,1,67,66,5,2,68,64,0,52,11,0,0,15,10,0,14,40,33,13,81,114,150,17,7,50,68,0,23,176,47,1,91,84,2,25,71,12,0,22,62,2,11,56,12,21,69,9,21,109,28,0,84,53,55,54,130,106,32,77,113,82,191,55,4,98,54,22,31,47,0,0,22,22,0,28,78,40,1,111,165,82,19,49,142,26,44,140,105,2,117,123,42,11,52,44,8,43,44,125,102,2,31,97,20,5,102,104,2,8,103,83,56,97

Sequence (316 aa):
MASKLRLQLDAHHASIHENVRRLLQFTTSSIMEANEEGIRKDIDSEFLHDFRVAIRRSRRSILRLLNGVFDPEKTAWMLAGLRELGKRTNDLRDSDVYLLRREEEYTSLLPPSLRPALDPFFSDLEADKRLHHRQFCRYLTGRREYSGFMTSLKEFIAEGELPDPETAPLAAEEPTGDVAAKTIRKALKKVLVHGRRTGSETSDAELHELRIDCKKLRYLLEFFASLFPPKATAQVLRQMKTLQDNLGTFVDLTVQMEFLQSRLETIPADRGGISEAAAIIGGLLTTLYRRKREKVREHFHEIFSGFDSNETGELFDELLTGLA